Protein AF-M0JPW2-F1 (afdb_monomer_lite)

Organism: NCBI:txid662476

Secondary structure (DSSP, 8-state):
--HHHHHHHHHHHHHHHHHHH-TTSTTHHHHHHHHHHHHHHHHHHHHHHHHHHHHHHHHHHIIIIIS----TTHHHHHHHHHHHHHHHT--HHHHHHHHHTT-HHHHHHHHHHHHHHHHHHHHHHHHHHHHHHHHHHHHHHHHHHHHHHH---HHHHHHHHHHHHHHHTGGG-TTS-HHHHHHHHHHHHHHHHHTT-SHHHHHHHTT--HHHHHHHHHHHHHS---GGG--HHHHHHHHHSTTGGGT-----

Sequence (252 aa):
MTKTEIQLQSVVEQIETKATEYEEFENYEAKKQQYLSSLSSVESSLGRLEVRIESLEFHVRLLTTVHDRELSVSGEVDLARERARSLLQRDENDFYELAVENNEDDYDQKIQQAISRVNKAKDAVKDELRDVQSEWGDRVETARSVQKLVGESREMSETLREIEKFVSRTMWEESKDINQLAAKWKNLETKYHEGEVGWETFQQNHDLSDETVVVLQRLANEGEITLDKLDDAVASEMLSIDALRNVVKISI

Structure (mmCIF, N/CA/C/O backbone):
data_AF-M0JPW2-F1
#
_entry.id   AF-M0JPW2-F1
#
loop_
_atom_site.group_PDB
_atom_site.id
_atom_site.type_symbol
_atom_site.label_atom_id
_atom_site.label_alt_id
_atom_site.label_comp_id
_atom_site.label_asym_id
_atom_site.label_entity_id
_atom_site.label_seq_id
_atom_site.pdbx_PDB_ins_code
_atom_site.Cartn_x
_atom_site.Cartn_y
_atom_site.Cartn_z
_atom_site.occupancy
_atom_site.B_iso_or_equiv
_atom_site.auth_seq_id
_atom_site.auth_comp_id
_atom_site.auth_asym_id
_atom_site.auth_atom_id
_atom_site.pdbx_PDB_model_num
ATOM 1 N N . MET A 1 1 ? 22.213 9.220 -10.654 1.00 54.03 1 MET A N 1
ATOM 2 C CA . MET A 1 1 ? 22.634 8.534 -11.878 1.00 54.03 1 MET A CA 1
ATOM 3 C C . MET A 1 1 ? 22.536 7.047 -11.650 1.00 54.03 1 MET A C 1
ATOM 5 O O . MET A 1 1 ? 23.182 6.544 -10.732 1.00 54.03 1 MET A O 1
ATOM 9 N N . THR A 1 2 ? 21.657 6.389 -12.390 1.00 72.44 2 THR A N 1
ATOM 10 C CA . THR A 1 2 ? 21.373 4.955 -12.274 1.00 72.44 2 THR A CA 1
ATOM 11 C C . THR A 1 2 ? 22.367 4.177 -13.136 1.00 72.44 2 THR A C 1
ATOM 13 O O . THR A 1 2 ? 23.061 4.755 -13.975 1.00 72.44 2 THR A O 1
ATOM 16 N N . LYS A 1 3 ? 22.535 2.870 -12.897 1.00 75.75 3 LYS A N 1
ATOM 17 C CA . LYS A 1 3 ? 23.526 2.068 -13.644 1.00 75.75 3 LYS A CA 1
ATOM 18 C C . LYS A 1 3 ? 23.268 2.143 -15.156 1.00 75.75 3 LYS A C 1
ATOM 20 O O . LYS A 1 3 ? 24.213 2.258 -15.928 1.00 75.75 3 LYS A O 1
ATOM 25 N N . THR A 1 4 ? 21.997 2.128 -15.541 1.00 75.06 4 THR A N 1
ATOM 26 C CA . THR A 1 4 ? 21.535 2.187 -16.928 1.00 75.06 4 THR A CA 1
ATOM 27 C C . THR A 1 4 ? 21.832 3.541 -17.577 1.00 75.06 4 THR A C 1
ATOM 29 O O . THR A 1 4 ? 22.278 3.572 -18.719 1.00 75.06 4 THR A O 1
ATOM 32 N N . GLU A 1 5 ? 21.672 4.651 -16.844 1.00 73.38 5 GLU A N 1
ATOM 33 C CA . GLU A 1 5 ? 22.062 5.992 -17.317 1.00 73.38 5 GLU A CA 1
ATOM 34 C C . GLU A 1 5 ? 23.571 6.071 -17.599 1.00 73.38 5 GLU A C 1
ATOM 36 O O . GLU A 1 5 ? 23.985 6.560 -18.646 1.00 73.38 5 GLU A O 1
ATOM 41 N N . ILE A 1 6 ? 24.405 5.513 -16.711 1.00 79.12 6 ILE A N 1
ATOM 42 C CA . ILE A 1 6 ? 25.868 5.484 -16.897 1.00 79.12 6 ILE A CA 1
ATOM 43 C C . ILE A 1 6 ? 26.247 4.682 -18.151 1.00 79.12 6 ILE A C 1
ATOM 45 O O . ILE A 1 6 ? 27.105 5.106 -18.924 1.00 79.12 6 ILE A O 1
ATOM 49 N N . GLN A 1 7 ? 25.595 3.538 -18.369 1.00 78.75 7 GLN A N 1
ATOM 50 C CA . GLN A 1 7 ? 25.844 2.691 -19.537 1.00 78.75 7 GLN A CA 1
ATOM 51 C C . GLN A 1 7 ? 25.443 3.396 -20.841 1.00 78.75 7 GLN A C 1
ATOM 53 O O . GLN A 1 7 ? 26.202 3.386 -21.806 1.00 78.75 7 GLN A O 1
ATOM 58 N N . LEU A 1 8 ? 24.283 4.059 -20.867 1.00 75.69 8 LEU A N 1
ATOM 59 C CA . LEU A 1 8 ? 23.837 4.835 -22.027 1.00 75.69 8 LEU A CA 1
ATOM 60 C C . LEU A 1 8 ? 24.785 5.998 -22.334 1.00 75.69 8 LEU A C 1
ATOM 62 O O . LEU A 1 8 ? 25.114 6.222 -23.499 1.00 75.69 8 LEU A O 1
ATOM 66 N N . GLN A 1 9 ? 25.286 6.684 -21.306 1.00 78.75 9 GLN A N 1
ATOM 67 C CA . GLN A 1 9 ? 26.271 7.748 -21.475 1.00 78.75 9 GLN A CA 1
ATOM 68 C C . GLN A 1 9 ? 27.589 7.225 -22.076 1.00 78.75 9 GLN A C 1
ATOM 70 O O . GLN A 1 9 ? 28.110 7.827 -23.011 1.00 78.75 9 GLN A O 1
ATOM 75 N N . SER A 1 10 ? 28.096 6.079 -21.609 1.00 81.56 10 SER A N 1
ATOM 76 C CA . SER A 1 10 ? 29.288 5.443 -22.198 1.00 81.56 10 SER A CA 1
ATOM 77 C C . SER A 1 10 ? 29.085 5.114 -23.683 1.00 81.56 10 SER A C 1
ATOM 79 O O . SER A 1 10 ? 29.960 5.355 -24.515 1.00 81.56 10 SER A O 1
ATOM 81 N N . VAL A 1 11 ? 27.902 4.618 -24.059 1.00 78.12 11 VAL A N 1
ATOM 82 C CA . VAL A 1 11 ? 27.577 4.322 -25.465 1.00 78.12 11 VAL A CA 1
ATOM 83 C C . VAL A 1 11 ? 27.538 5.588 -26.316 1.00 78.12 11 VAL A C 1
ATOM 85 O O . VAL A 1 11 ? 28.046 5.582 -27.440 1.00 78.12 11 VAL A O 1
ATOM 88 N N . VAL A 1 12 ? 26.992 6.683 -25.782 1.00 77.94 12 VAL A N 1
ATOM 89 C CA . VAL A 1 12 ? 27.036 8.003 -26.425 1.00 77.94 12 VAL A CA 1
ATOM 90 C C . VAL A 1 12 ? 28.487 8.424 -26.689 1.00 77.94 12 VAL A C 1
ATOM 92 O O . VAL A 1 12 ? 28.821 8.741 -27.830 1.00 77.94 12 VAL A O 1
ATOM 95 N N . GLU A 1 13 ? 29.372 8.324 -25.693 1.00 80.50 13 GLU A N 1
ATOM 96 C CA . GLU A 1 13 ? 30.799 8.660 -25.832 1.00 80.50 13 GLU A CA 1
ATOM 97 C C . GLU A 1 13 ? 31.513 7.780 -26.878 1.00 80.50 13 GLU A C 1
ATOM 99 O O . GLU A 1 13 ? 32.338 8.264 -27.663 1.00 80.50 13 GLU A O 1
ATOM 104 N N . GLN A 1 14 ? 31.174 6.488 -26.958 1.00 79.12 14 GLN A N 1
ATOM 105 C CA . GLN A 1 14 ? 31.719 5.575 -27.971 1.00 79.12 14 GLN A CA 1
ATOM 106 C C . GLN A 1 14 ? 31.265 5.938 -29.392 1.00 79.12 14 GLN A C 1
ATOM 108 O O . GLN A 1 14 ? 32.062 5.879 -30.335 1.00 79.12 14 GLN A O 1
ATOM 113 N N . ILE A 1 15 ? 29.999 6.331 -29.560 1.00 73.75 15 ILE A N 1
ATOM 114 C CA . ILE A 1 15 ? 29.458 6.802 -30.842 1.00 73.75 15 ILE A CA 1
ATOM 115 C C . ILE A 1 15 ? 30.130 8.122 -31.254 1.00 73.75 15 ILE A C 1
ATOM 117 O O . ILE A 1 15 ? 30.478 8.293 -32.425 1.00 73.75 15 ILE A O 1
ATOM 121 N N . GLU A 1 16 ? 30.364 9.033 -30.306 1.00 72.44 16 GLU A N 1
ATOM 122 C CA . GLU A 1 16 ? 31.067 10.302 -30.535 1.00 72.44 16 GLU A CA 1
ATOM 123 C C . GLU A 1 16 ? 32.549 10.118 -30.883 1.00 72.44 16 GLU A C 1
ATOM 125 O O . GLU A 1 16 ? 33.057 10.782 -31.789 1.00 72.44 16 GLU A O 1
ATOM 130 N N . THR A 1 17 ? 33.236 9.186 -30.222 1.00 74.38 17 THR A N 1
ATOM 131 C CA . THR A 1 17 ? 34.644 8.876 -30.509 1.00 74.38 17 THR A CA 1
ATOM 132 C C . THR A 1 17 ? 34.790 8.314 -31.917 1.00 74.38 17 THR A C 1
ATOM 134 O O . THR A 1 17 ? 35.562 8.845 -32.716 1.00 74.38 17 THR A O 1
ATOM 137 N N . LYS A 1 18 ? 33.964 7.320 -32.275 1.00 67.56 18 LYS A N 1
ATOM 138 C CA . LYS A 1 18 ? 33.921 6.799 -33.648 1.00 67.56 18 LYS A CA 1
ATOM 139 C C . LYS A 1 18 ? 33.549 7.895 -34.651 1.00 67.56 18 LYS A C 1
ATOM 141 O O . LYS A 1 18 ? 34.065 7.893 -35.757 1.00 67.56 18 LYS A O 1
ATOM 146 N N . ALA A 1 19 ? 32.722 8.874 -34.279 1.00 62.22 19 ALA A N 1
ATOM 147 C CA . ALA A 1 19 ? 32.401 9.985 -35.177 1.00 62.22 19 ALA A CA 1
ATOM 148 C C . ALA A 1 19 ? 33.613 10.801 -35.603 1.00 62.22 19 ALA A C 1
ATOM 150 O O . ALA A 1 19 ? 33.766 11.124 -36.777 1.00 62.22 19 ALA A O 1
ATOM 151 N N . THR A 1 20 ? 34.486 11.077 -34.645 1.00 60.19 20 THR A N 1
ATOM 152 C CA . THR A 1 20 ? 35.689 11.878 -34.867 1.00 60.19 20 THR A CA 1
ATOM 153 C C . THR A 1 20 ? 36.712 11.130 -35.735 1.00 60.19 20 THR A C 1
ATOM 155 O O . THR A 1 20 ? 37.500 11.751 -36.439 1.00 60.19 20 THR A O 1
ATOM 158 N N . GLU A 1 21 ? 36.686 9.793 -35.731 1.00 60.28 21 GLU A N 1
ATOM 159 C CA . GLU A 1 21 ? 37.586 8.946 -36.528 1.00 60.28 21 GLU A CA 1
ATOM 160 C C . GLU A 1 21 ? 37.130 8.748 -37.991 1.00 60.28 21 GLU A C 1
ATOM 162 O O . GLU A 1 21 ? 37.950 8.382 -38.831 1.00 60.28 21 GLU A O 1
ATOM 167 N N . TYR A 1 22 ? 35.852 8.995 -38.317 1.00 55.38 22 TYR A N 1
ATOM 168 C CA . TYR A 1 22 ? 35.228 8.654 -39.610 1.00 55.38 22 TYR A CA 1
ATOM 169 C C . TYR A 1 22 ? 34.661 9.863 -40.394 1.00 55.38 22 TYR A C 1
ATOM 171 O O . TYR A 1 22 ? 33.769 9.678 -41.227 1.00 55.38 22 TYR A O 1
ATOM 179 N N . GLU A 1 23 ? 35.192 11.082 -40.198 1.00 52.34 23 GLU A N 1
ATOM 180 C CA . GLU A 1 23 ? 34.785 12.328 -40.902 1.00 52.34 23 GLU A CA 1
ATOM 181 C C . GLU A 1 23 ? 34.709 12.220 -42.450 1.00 52.34 23 GLU A C 1
ATOM 183 O O . GLU A 1 23 ? 34.119 13.079 -43.101 1.00 52.34 23 GLU A O 1
ATOM 188 N N . GLU A 1 24 ? 35.254 11.163 -43.064 1.00 55.25 24 GLU A N 1
ATOM 189 C CA . GLU A 1 24 ? 35.247 10.936 -44.517 1.00 55.25 24 GLU A CA 1
ATOM 190 C C . GLU A 1 24 ? 33.908 10.433 -45.113 1.00 55.25 24 GLU A C 1
ATOM 192 O O . GLU A 1 24 ? 33.767 10.410 -46.337 1.00 55.25 24 GLU A O 1
ATOM 197 N N . PHE A 1 25 ? 32.900 10.047 -44.316 1.00 59.00 25 PHE A N 1
ATOM 198 C CA . PHE A 1 25 ? 31.597 9.596 -44.844 1.00 59.00 25 PHE A CA 1
ATOM 199 C C . PHE A 1 25 ? 30.543 10.720 -44.887 1.00 59.00 25 PHE A C 1
ATOM 201 O O . PHE A 1 25 ? 30.073 11.193 -43.856 1.00 59.00 25 PHE A O 1
ATOM 208 N N . GLU A 1 26 ? 30.071 11.053 -46.094 1.00 57.69 26 GLU A N 1
ATOM 209 C CA . GLU A 1 26 ? 29.189 12.193 -46.438 1.00 57.69 26 GLU A CA 1
ATOM 210 C C . GLU A 1 26 ? 27.840 12.272 -45.672 1.00 57.69 26 GLU A C 1
ATOM 212 O O . GLU A 1 26 ? 27.168 13.296 -45.714 1.00 57.69 26 GLU A O 1
ATOM 217 N N . ASN A 1 27 ? 27.444 11.227 -44.931 1.00 65.50 27 ASN 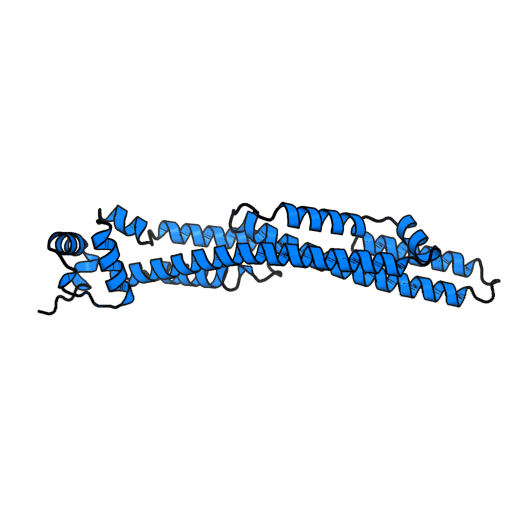A N 1
ATOM 218 C CA . ASN A 1 27 ? 26.187 11.156 -44.163 1.00 65.50 27 ASN A CA 1
ATOM 219 C C . ASN A 1 27 ? 26.372 10.755 -42.685 1.00 65.50 27 ASN A C 1
ATOM 221 O O . ASN A 1 27 ? 25.399 10.418 -42.005 1.00 65.50 27 ASN A O 1
ATOM 225 N N . TYR A 1 28 ? 27.608 10.744 -42.179 1.00 66.88 28 TYR A N 1
ATOM 226 C CA . TYR A 1 28 ? 27.900 10.202 -40.852 1.00 66.88 28 TYR A CA 1
ATOM 227 C C . TYR A 1 28 ? 27.313 11.054 -39.711 1.00 66.88 28 TYR A C 1
ATOM 229 O O . TYR A 1 28 ? 26.668 10.508 -38.817 1.00 66.88 28 TYR A O 1
ATOM 237 N N . GLU A 1 29 ? 27.451 12.384 -39.759 1.00 70.69 29 GLU A N 1
ATOM 238 C CA . GLU A 1 29 ? 26.909 13.290 -38.726 1.00 70.69 29 GLU A CA 1
ATOM 239 C C . GLU A 1 29 ? 25.383 13.183 -38.586 1.00 70.69 29 GLU A C 1
ATOM 241 O O . GLU A 1 29 ? 24.853 13.140 -37.476 1.00 70.69 29 GLU A O 1
ATOM 246 N N . ALA A 1 30 ? 24.668 13.032 -39.706 1.00 76.94 30 ALA A N 1
ATOM 247 C CA . ALA A 1 30 ? 23.225 12.799 -39.683 1.00 76.94 30 ALA A CA 1
ATOM 248 C C . ALA A 1 30 ? 22.873 11.482 -38.967 1.00 76.94 30 ALA A C 1
ATOM 250 O O . ALA A 1 30 ? 21.938 11.438 -38.166 1.00 76.94 30 ALA A O 1
ATOM 251 N N . LYS A 1 31 ? 23.652 10.417 -39.203 1.00 72.50 31 LYS A N 1
ATOM 252 C CA . LYS A 1 31 ? 23.448 9.105 -38.574 1.00 72.50 31 LYS A CA 1
ATOM 253 C C . LYS A 1 31 ? 23.792 9.113 -37.082 1.00 72.50 31 LYS A C 1
ATOM 255 O O . LYS A 1 31 ? 23.054 8.557 -36.277 1.00 72.50 31 LYS A O 1
ATOM 260 N N . LYS A 1 32 ? 24.867 9.808 -36.702 1.00 77.50 32 LYS A N 1
ATOM 261 C CA . LYS A 1 32 ? 25.233 10.063 -35.302 1.00 77.50 32 LYS A CA 1
ATOM 262 C C . LYS A 1 32 ? 24.098 10.770 -34.566 1.00 77.50 32 LYS A C 1
ATOM 264 O O . LYS A 1 32 ? 23.674 10.314 -33.509 1.00 77.50 32 LYS A O 1
ATOM 269 N N . GLN A 1 33 ? 23.578 11.857 -35.133 1.00 80.12 33 GLN A N 1
ATOM 270 C CA . GLN A 1 33 ? 22.506 12.625 -34.506 1.00 80.12 33 GLN A CA 1
ATOM 271 C C . GLN A 1 33 ? 21.212 11.807 -34.365 1.00 80.12 33 GLN A C 1
ATOM 273 O O . GLN A 1 33 ? 20.532 11.912 -33.344 1.00 80.12 33 GLN A O 1
ATOM 278 N N . GLN A 1 34 ? 20.910 10.941 -35.339 1.00 79.81 34 GLN A N 1
ATOM 279 C CA . GLN A 1 34 ? 19.813 9.975 -35.247 1.00 79.81 34 GLN A CA 1
ATOM 280 C C . GLN A 1 34 ? 20.001 8.995 -34.076 1.00 79.81 34 GLN A C 1
ATOM 282 O O . GLN A 1 34 ? 19.069 8.813 -33.291 1.00 79.81 34 GLN A O 1
ATOM 287 N N . TYR A 1 35 ? 21.192 8.409 -33.910 1.00 80.94 35 TYR A N 1
ATOM 288 C CA . TYR A 1 35 ? 21.474 7.499 -32.792 1.00 80.94 35 TYR A CA 1
ATOM 289 C C . TYR A 1 35 ? 21.360 8.199 -31.436 1.00 80.94 35 TYR A C 1
ATOM 291 O O . TYR A 1 35 ? 20.706 7.685 -30.533 1.00 80.94 35 TYR A O 1
ATOM 299 N N . LEU A 1 36 ? 21.928 9.402 -31.303 1.00 80.25 36 LEU A N 1
ATOM 300 C CA . LEU A 1 36 ? 21.855 10.181 -30.062 1.00 80.25 36 LEU A CA 1
ATOM 301 C C . LEU A 1 36 ? 20.411 10.525 -29.687 1.00 80.25 36 LEU A C 1
ATOM 303 O O . LEU A 1 36 ? 20.012 10.367 -28.534 1.00 80.25 36 LEU A O 1
ATOM 307 N N . SER A 1 37 ? 19.606 10.954 -30.664 1.00 81.12 37 SER A N 1
ATOM 308 C CA . SER A 1 37 ? 18.189 11.246 -30.433 1.00 81.12 37 SER A CA 1
ATOM 309 C C . SER A 1 37 ? 17.418 10.004 -29.980 1.00 81.12 37 SER A C 1
ATOM 311 O O . SER A 1 37 ? 16.557 10.098 -29.105 1.00 81.12 37 SER A O 1
ATOM 313 N N . SER A 1 38 ? 17.721 8.845 -30.565 1.00 77.25 38 SER A N 1
ATOM 314 C CA . SER A 1 38 ? 17.027 7.589 -30.266 1.00 77.25 38 SER A CA 1
ATOM 315 C C . SER A 1 38 ? 17.418 7.049 -28.889 1.00 77.25 38 SER A C 1
ATOM 317 O O . SER A 1 38 ? 16.545 6.720 -28.084 1.00 77.25 38 SER A O 1
ATOM 319 N N . LEU A 1 39 ? 18.712 7.068 -28.553 1.00 83.44 39 LEU A N 1
ATOM 320 C CA . LEU A 1 39 ? 19.212 6.678 -27.232 1.00 83.44 39 LEU A CA 1
ATOM 321 C C . LEU A 1 39 ? 18.684 7.589 -26.117 1.00 83.44 39 LEU A C 1
ATOM 323 O O . LEU A 1 39 ? 18.294 7.084 -25.068 1.00 83.44 39 LEU A O 1
ATOM 327 N N . SER A 1 40 ? 18.573 8.899 -26.355 1.00 84.25 40 SER A N 1
ATOM 328 C CA . SER A 1 40 ? 17.977 9.831 -25.384 1.00 84.25 40 SER A CA 1
ATOM 329 C C . SER A 1 40 ? 16.484 9.553 -25.134 1.00 84.25 40 SER A C 1
ATOM 331 O O . SER A 1 40 ? 15.989 9.669 -24.005 1.00 84.25 40 SER A O 1
ATOM 333 N N . SER A 1 41 ? 15.747 9.126 -26.167 1.00 85.94 41 SER A N 1
ATOM 334 C CA . SER A 1 41 ? 14.355 8.686 -26.011 1.00 85.94 41 SER A CA 1
ATOM 335 C C . SER A 1 41 ? 14.261 7.411 -25.167 1.00 85.94 41 SER A C 1
ATOM 337 O O . SER A 1 41 ? 13.453 7.336 -24.237 1.00 85.94 41 SER A O 1
ATOM 339 N N . VAL A 1 42 ? 15.126 6.430 -25.446 1.00 89.19 42 VAL A N 1
ATOM 340 C CA . VAL A 1 42 ? 15.215 5.177 -24.683 1.00 89.19 42 VAL A CA 1
ATOM 341 C C . VAL A 1 42 ? 15.579 5.442 -23.221 1.00 89.19 42 VAL A C 1
ATOM 343 O O . VAL A 1 42 ? 14.918 4.908 -22.331 1.00 89.19 42 VAL A O 1
ATOM 346 N N . GLU A 1 43 ? 16.561 6.306 -22.961 1.00 87.94 43 GLU A N 1
ATOM 347 C CA . GLU A 1 43 ? 16.950 6.753 -21.618 1.00 87.94 43 GLU A CA 1
ATOM 348 C C . GLU A 1 43 ? 15.746 7.316 -20.854 1.00 87.94 43 GLU A C 1
ATOM 350 O O . GLU A 1 43 ? 15.409 6.853 -19.763 1.00 87.94 43 GLU A O 1
ATOM 355 N N . SER A 1 44 ? 15.021 8.248 -21.477 1.00 90.00 44 SER A N 1
ATOM 356 C CA . SER A 1 44 ? 13.822 8.855 -20.895 1.00 90.00 44 SER A CA 1
ATOM 357 C C . SER A 1 44 ? 12.743 7.812 -20.575 1.00 90.00 44 SER A C 1
ATOM 359 O O . SER A 1 44 ? 12.061 7.896 -19.549 1.00 90.00 44 SER A O 1
ATOM 361 N N . SER A 1 45 ? 12.559 6.818 -21.445 1.00 93.06 45 SER A N 1
ATOM 362 C CA . SER A 1 45 ? 11.624 5.710 -21.228 1.00 93.06 45 SER A CA 1
ATOM 363 C C . SER A 1 45 ? 12.049 4.788 -20.088 1.00 93.06 45 SER A C 1
ATOM 365 O O . SER A 1 45 ? 11.200 4.402 -19.279 1.00 93.06 45 SER A O 1
ATOM 367 N N . LEU A 1 46 ? 13.337 4.467 -19.981 1.00 93.50 46 LEU A N 1
ATOM 368 C CA . LEU A 1 46 ? 13.881 3.652 -18.895 1.00 93.50 46 LEU A CA 1
ATOM 369 C C . LEU A 1 46 ? 13.779 4.374 -17.550 1.00 93.50 46 LEU A C 1
ATOM 371 O O . LEU A 1 46 ? 13.298 3.772 -16.593 1.00 93.50 46 LEU A O 1
ATOM 375 N N . GLY A 1 47 ? 14.087 5.673 -17.494 1.00 92.75 47 GLY A N 1
ATOM 376 C CA . GLY A 1 47 ? 13.901 6.479 -16.284 1.00 92.75 47 GLY A CA 1
ATOM 377 C C . GLY A 1 47 ? 12.439 6.514 -15.825 1.00 92.75 47 GLY A C 1
ATOM 378 O O . GLY A 1 47 ? 12.140 6.385 -14.638 1.00 92.75 47 GLY A O 1
ATOM 379 N N . ARG A 1 48 ? 11.479 6.580 -16.762 1.00 95.25 48 ARG A N 1
ATOM 380 C CA . ARG A 1 48 ? 10.054 6.421 -16.420 1.00 95.25 48 ARG A CA 1
ATOM 381 C C . ARG A 1 48 ? 9.756 5.043 -15.837 1.00 95.25 48 ARG A C 1
ATOM 383 O O . ARG A 1 48 ? 9.020 4.967 -14.857 1.00 95.25 48 ARG A O 1
ATOM 390 N N . LEU A 1 49 ? 10.272 3.970 -16.436 1.00 96.31 49 LEU A N 1
ATOM 391 C CA . LEU A 1 49 ? 10.085 2.606 -15.934 1.00 96.31 49 LEU A CA 1
ATOM 392 C C . LEU A 1 49 ? 10.661 2.441 -14.522 1.00 96.31 49 LEU A C 1
ATOM 394 O O . LEU A 1 49 ? 10.000 1.837 -13.680 1.00 96.31 49 LEU A O 1
ATOM 398 N N . GLU A 1 50 ? 11.830 3.020 -14.256 1.00 95.12 50 GLU A N 1
ATOM 399 C CA . GLU A 1 50 ? 12.484 3.014 -12.946 1.00 95.12 50 GLU A CA 1
ATOM 400 C C . GLU A 1 50 ? 11.615 3.692 -11.876 1.00 95.12 50 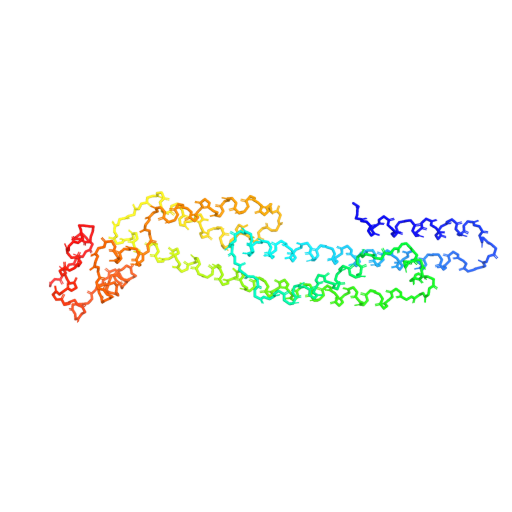GLU A C 1
ATOM 402 O O . GLU A 1 50 ? 11.241 3.068 -10.885 1.00 95.12 50 GLU A O 1
ATOM 407 N N . VAL A 1 51 ? 11.130 4.905 -12.146 1.00 95.25 51 VAL A N 1
ATOM 408 C CA . VAL A 1 51 ? 10.196 5.599 -11.240 1.00 95.25 51 VAL A CA 1
ATOM 409 C C . VAL A 1 51 ? 8.909 4.792 -11.018 1.00 95.25 51 VAL A C 1
ATOM 411 O O . VAL A 1 51 ? 8.344 4.779 -9.922 1.00 95.25 51 VAL A O 1
ATOM 414 N N . ARG A 1 52 ? 8.398 4.101 -12.049 1.00 97.00 52 ARG A N 1
ATOM 415 C CA . ARG A 1 52 ? 7.199 3.261 -11.896 1.00 97.00 52 ARG A CA 1
ATOM 416 C C . ARG A 1 52 ? 7.455 2.030 -11.039 1.00 97.00 52 ARG A C 1
ATOM 418 O O . ARG A 1 52 ? 6.574 1.695 -10.248 1.00 97.00 52 ARG A O 1
ATOM 425 N N . ILE A 1 53 ? 8.599 1.363 -11.193 1.00 96.75 53 ILE A N 1
ATOM 426 C CA . ILE A 1 53 ? 8.908 0.188 -10.375 1.00 96.75 53 ILE A CA 1
ATOM 427 C C . ILE A 1 53 ? 9.178 0.599 -8.927 1.00 96.75 53 ILE A C 1
ATOM 429 O O . ILE A 1 53 ? 8.646 -0.041 -8.032 1.00 96.75 53 ILE A O 1
ATOM 433 N N . GLU A 1 54 ? 9.864 1.716 -8.676 1.00 96.00 54 GLU A N 1
ATOM 434 C CA . GLU A 1 54 ? 10.037 2.257 -7.320 1.00 96.00 54 GLU A CA 1
ATOM 435 C C . GLU A 1 54 ? 8.691 2.560 -6.646 1.00 96.00 54 GLU A C 1
ATOM 437 O O . GLU A 1 54 ? 8.464 2.174 -5.498 1.00 96.00 54 GLU A O 1
ATOM 442 N N . SER A 1 55 ? 7.763 3.178 -7.383 1.00 97.25 55 SER A N 1
ATOM 443 C CA . SER A 1 55 ? 6.394 3.431 -6.915 1.00 97.25 55 SER A CA 1
ATOM 444 C C . SER A 1 55 ? 5.636 2.127 -6.615 1.00 97.25 55 SER A C 1
ATOM 446 O O . SER A 1 55 ? 4.934 2.045 -5.607 1.00 97.25 55 SER A O 1
ATOM 448 N N . LEU A 1 56 ? 5.787 1.079 -7.437 1.00 97.94 56 LEU A N 1
ATOM 449 C CA . LEU A 1 56 ? 5.236 -0.250 -7.135 1.00 97.94 56 LEU A CA 1
ATOM 450 C C . LEU A 1 56 ? 5.839 -0.822 -5.842 1.00 97.94 56 LEU A C 1
ATOM 452 O O . LEU A 1 56 ? 5.094 -1.244 -4.959 1.00 97.94 56 LEU A O 1
ATOM 456 N N . GLU A 1 57 ? 7.167 -0.807 -5.706 1.00 97.50 57 GLU A N 1
ATOM 457 C CA . GLU A 1 57 ? 7.862 -1.345 -4.531 1.00 97.50 57 GLU A CA 1
ATOM 458 C C . GLU A 1 57 ? 7.482 -0.613 -3.242 1.00 97.50 57 GLU A C 1
ATOM 460 O O . GLU A 1 57 ? 7.361 -1.245 -2.191 1.00 97.50 57 GLU A O 1
ATOM 465 N N . PHE A 1 58 ? 7.241 0.699 -3.308 1.00 98.12 58 PHE A N 1
ATOM 466 C CA . PHE A 1 58 ? 6.705 1.455 -2.179 1.00 98.12 58 PHE A CA 1
ATOM 467 C C . PHE A 1 58 ? 5.378 0.859 -1.693 1.00 98.12 58 PHE A C 1
ATOM 469 O O . PHE A 1 58 ? 5.249 0.543 -0.512 1.00 98.12 58 PHE A O 1
ATOM 476 N N . HIS A 1 59 ? 4.413 0.643 -2.592 1.00 98.31 59 HIS A N 1
ATOM 477 C CA . HIS A 1 59 ? 3.098 0.109 -2.221 1.00 98.31 59 HIS A CA 1
ATOM 478 C C . HIS A 1 59 ? 3.178 -1.344 -1.738 1.00 98.31 59 HIS A C 1
ATOM 480 O O . HIS A 1 59 ? 2.523 -1.697 -0.760 1.00 98.31 59 HIS A O 1
ATOM 486 N N . VAL A 1 60 ? 4.023 -2.173 -2.359 1.00 98.19 60 VAL A N 1
ATOM 487 C CA . VAL A 1 60 ? 4.251 -3.555 -1.905 1.00 98.19 60 VAL A CA 1
ATOM 488 C C . VAL A 1 60 ? 4.811 -3.575 -0.484 1.00 98.19 60 VAL A C 1
ATOM 490 O O . VAL A 1 60 ? 4.354 -4.349 0.357 1.00 98.19 60 VAL A O 1
ATOM 493 N N . ARG A 1 61 ? 5.786 -2.714 -0.180 1.00 98.00 61 ARG A N 1
ATOM 494 C CA . ARG A 1 61 ? 6.349 -2.608 1.172 1.00 98.00 61 ARG A CA 1
ATOM 495 C C . ARG A 1 61 ? 5.373 -1.979 2.156 1.00 98.00 61 ARG A C 1
ATOM 497 O O . ARG A 1 61 ? 5.376 -2.351 3.322 1.00 98.00 61 ARG A O 1
ATOM 504 N N . LEU A 1 62 ? 4.532 -1.051 1.714 1.00 98.06 62 LEU A N 1
ATOM 505 C CA . LEU A 1 62 ? 3.472 -0.511 2.553 1.00 98.06 62 LEU A CA 1
ATOM 506 C C . LEU A 1 62 ? 2.511 -1.628 2.984 1.00 98.06 62 LEU A C 1
ATOM 508 O O . LEU A 1 62 ? 2.236 -1.782 4.168 1.00 98.06 62 LEU A O 1
ATOM 512 N N . LEU A 1 63 ? 2.079 -2.474 2.053 1.00 97.94 63 LEU A N 1
ATOM 513 C CA . LEU A 1 63 ? 1.202 -3.597 2.371 1.00 97.94 63 LEU A CA 1
ATOM 514 C C . LEU A 1 63 ? 1.891 -4.630 3.282 1.00 97.94 63 LEU A C 1
ATOM 516 O O . LEU A 1 63 ? 1.368 -4.984 4.335 1.00 97.94 63 LEU A O 1
ATOM 520 N N . THR A 1 64 ? 3.093 -5.069 2.907 1.00 97.44 64 THR A N 1
ATOM 521 C CA . THR A 1 64 ? 3.761 -6.210 3.560 1.00 97.44 64 THR A CA 1
ATOM 522 C C . THR A 1 64 ? 4.559 -5.844 4.807 1.00 97.44 64 THR A C 1
ATOM 524 O O . THR A 1 64 ? 4.669 -6.646 5.719 1.00 97.44 64 THR A O 1
ATOM 527 N N . THR A 1 65 ? 5.154 -4.651 4.869 1.00 96.69 65 THR A N 1
ATOM 528 C CA . THR A 1 65 ? 6.021 -4.236 5.988 1.00 96.69 65 THR A CA 1
ATOM 529 C C . THR A 1 65 ? 5.296 -3.330 6.973 1.00 96.69 65 THR A C 1
ATOM 531 O O . THR A 1 65 ? 5.537 -3.424 8.172 1.00 96.69 65 THR A O 1
ATOM 534 N N . VAL A 1 66 ? 4.452 -2.413 6.485 1.00 97.56 66 VAL A N 1
ATOM 535 C CA . VAL A 1 66 ? 3.723 -1.493 7.372 1.00 97.56 66 VAL A CA 1
ATOM 536 C C . VAL A 1 66 ? 2.486 -2.179 7.928 1.00 97.56 66 VAL A C 1
ATOM 538 O O . VAL A 1 66 ? 2.297 -2.136 9.134 1.00 97.56 66 VAL A O 1
ATOM 541 N N . HIS A 1 67 ? 1.694 -2.844 7.087 1.00 96.62 67 HIS A N 1
ATOM 542 C CA . HIS A 1 67 ? 0.450 -3.495 7.511 1.00 96.62 67 HIS A CA 1
ATOM 543 C C . HIS A 1 67 ? 0.568 -5.002 7.778 1.00 96.62 67 HIS A C 1
ATOM 545 O O . HIS A 1 67 ? -0.440 -5.618 8.113 1.00 96.62 67 HIS A O 1
ATOM 551 N N . ASP A 1 68 ? 1.768 -5.580 7.633 1.00 95.88 68 ASP A N 1
ATOM 552 C CA . ASP A 1 68 ? 2.052 -7.010 7.859 1.00 95.88 68 ASP A CA 1
ATOM 553 C C . ASP A 1 68 ? 1.073 -7.949 7.121 1.00 95.88 68 ASP A C 1
ATOM 555 O O . ASP A 1 68 ? 0.664 -8.994 7.625 1.00 95.88 68 ASP A O 1
ATOM 559 N N . ARG A 1 69 ? 0.637 -7.544 5.918 1.00 95.00 69 ARG A N 1
ATOM 560 C CA . ARG A 1 69 ? -0.275 -8.326 5.074 1.00 95.00 69 ARG A CA 1
ATOM 561 C C . ARG A 1 69 ? 0.498 -9.146 4.056 1.00 95.00 69 ARG A C 1
ATOM 563 O O . ARG A 1 69 ? 1.472 -8.682 3.465 1.00 95.00 69 ARG A O 1
ATOM 570 N N . GLU A 1 70 ? 0.022 -10.361 3.814 1.00 94.00 70 GLU A N 1
ATOM 571 C CA . GLU A 1 70 ? 0.487 -11.160 2.687 1.00 94.00 70 GLU A CA 1
ATOM 572 C C . GLU A 1 70 ? 0.090 -10.489 1.365 1.00 94.00 70 GLU A C 1
ATOM 574 O O . GLU A 1 70 ? -0.984 -9.906 1.253 1.00 94.00 70 GLU A O 1
ATOM 579 N N . LEU A 1 71 ? 0.972 -10.567 0.369 1.00 93.44 71 LEU A N 1
ATOM 580 C CA . LEU A 1 71 ? 0.738 -10.014 -0.960 1.00 93.44 71 LEU A CA 1
ATOM 581 C C . LEU A 1 71 ? -0.009 -11.037 -1.824 1.00 93.44 71 LEU A C 1
ATOM 583 O O . LEU A 1 71 ? 0.613 -11.960 -2.362 1.00 93.44 71 LEU A O 1
ATOM 587 N N . SER A 1 72 ? -1.322 -10.862 -1.992 1.00 92.06 72 SER A N 1
ATOM 588 C CA . SER A 1 72 ? -2.138 -11.833 -2.733 1.00 92.06 72 SER A CA 1
ATOM 589 C C . SER A 1 72 ? -1.833 -11.827 -4.239 1.00 92.06 72 SER A C 1
ATOM 591 O O . SER A 1 72 ? -1.784 -12.883 -4.871 1.00 92.06 72 SER A O 1
ATOM 593 N N . VAL A 1 73 ? -1.495 -10.657 -4.794 1.00 90.94 73 VAL A N 1
ATOM 594 C CA . VAL A 1 73 ? -1.113 -10.454 -6.209 1.00 90.94 73 VAL A CA 1
ATOM 595 C C . VAL A 1 73 ? 0.391 -10.612 -6.474 1.00 90.94 73 VAL A C 1
ATOM 597 O O . VAL A 1 73 ? 0.986 -9.935 -7.319 1.00 90.94 73 VAL A O 1
ATOM 600 N N . SER A 1 74 ? 1.051 -11.495 -5.720 1.00 91.62 74 SER A N 1
ATOM 601 C CA . SER A 1 74 ? 2.502 -11.719 -5.824 1.00 91.62 74 SER A CA 1
ATOM 602 C C . SER A 1 74 ? 2.939 -12.135 -7.232 1.00 91.62 74 SER A C 1
ATOM 604 O O . SER A 1 74 ? 3.967 -11.661 -7.712 1.00 91.62 74 SER A O 1
ATOM 606 N N . GLY A 1 75 ? 2.126 -12.925 -7.942 1.00 92.62 75 GLY A N 1
ATOM 607 C CA . GLY A 1 75 ? 2.401 -13.339 -9.321 1.00 92.62 75 GLY A CA 1
ATOM 608 C C . GLY A 1 75 ? 2.471 -12.166 -10.306 1.00 92.62 75 GLY A C 1
ATOM 609 O O . GLY A 1 75 ? 3.419 -12.063 -11.087 1.00 92.62 75 GLY A O 1
ATOM 610 N N . GLU A 1 76 ? 1.504 -11.248 -10.266 1.00 93.12 76 GLU A N 1
ATOM 611 C CA . GLU A 1 76 ? 1.482 -10.044 -11.104 1.00 93.12 76 GLU A CA 1
ATOM 612 C C . GLU A 1 76 ? 2.664 -9.121 -10.801 1.00 93.12 76 GLU A C 1
ATOM 614 O O . GLU A 1 76 ? 3.287 -8.578 -11.721 1.00 93.12 76 GLU A O 1
ATOM 619 N N . VAL A 1 77 ? 2.983 -8.957 -9.516 1.00 96.25 77 VAL A N 1
ATOM 620 C CA . VAL A 1 77 ? 4.109 -8.141 -9.052 1.00 96.25 77 VAL A CA 1
ATOM 621 C C . VAL A 1 77 ? 5.438 -8.737 -9.511 1.00 96.25 77 VAL A C 1
ATOM 623 O O . VAL A 1 77 ? 6.281 -8.010 -10.039 1.00 96.25 77 VAL A O 1
ATOM 626 N N . ASP A 1 78 ? 5.626 -10.048 -9.385 1.00 96.62 78 ASP A N 1
ATOM 627 C CA . ASP A 1 78 ? 6.867 -10.710 -9.781 1.00 96.62 78 ASP A CA 1
ATOM 628 C C . ASP A 1 78 ? 7.070 -10.693 -11.298 1.00 96.62 78 ASP A C 1
ATOM 630 O O . ASP A 1 78 ? 8.168 -10.377 -11.761 1.00 96.62 78 ASP A O 1
ATOM 634 N N . LEU A 1 79 ? 6.010 -10.888 -12.088 1.00 94.94 79 LEU A N 1
ATOM 635 C CA . LEU A 1 79 ? 6.067 -10.719 -13.545 1.00 94.94 79 LEU A CA 1
ATOM 636 C C . LEU A 1 79 ? 6.403 -9.277 -13.951 1.00 94.94 79 LEU A C 1
ATOM 638 O O . LEU A 1 79 ? 7.139 -9.052 -14.918 1.00 94.94 79 LEU A O 1
ATOM 642 N N . ALA A 1 80 ? 5.866 -8.282 -13.238 1.00 96.19 80 ALA A N 1
ATOM 643 C CA . ALA A 1 80 ? 6.186 -6.879 -13.476 1.00 96.19 80 ALA A CA 1
ATOM 644 C C . ALA A 1 80 ? 7.653 -6.568 -13.132 1.00 96.19 80 ALA A C 1
ATOM 646 O O . ALA A 1 80 ? 8.344 -5.929 -13.931 1.00 96.19 80 ALA A O 1
ATOM 647 N N . ARG A 1 81 ? 8.150 -7.074 -11.996 1.00 97.06 81 ARG A N 1
ATOM 648 C CA . ARG A 1 81 ? 9.553 -6.961 -11.566 1.00 97.06 81 ARG A CA 1
ATOM 649 C C . ARG A 1 81 ? 10.505 -7.620 -12.547 1.00 97.06 81 ARG A C 1
ATOM 651 O O . ARG A 1 81 ? 11.486 -6.996 -12.943 1.00 97.06 81 ARG A O 1
ATOM 658 N N . GLU A 1 82 ? 10.233 -8.860 -12.941 1.00 95.88 82 GLU A N 1
ATOM 659 C CA . GLU A 1 82 ? 11.052 -9.604 -13.898 1.00 95.88 82 GLU A CA 1
ATOM 660 C C . GLU A 1 82 ? 11.138 -8.841 -15.219 1.00 95.88 82 GLU A C 1
ATOM 662 O O . GLU A 1 82 ? 12.231 -8.596 -15.739 1.00 95.88 82 GLU A O 1
ATOM 667 N N . ARG A 1 83 ? 9.991 -8.367 -15.721 1.00 93.31 83 ARG A N 1
ATOM 668 C CA . ARG A 1 83 ? 9.956 -7.607 -16.967 1.00 93.31 83 ARG A CA 1
ATOM 669 C C . ARG A 1 83 ? 10.735 -6.300 -16.860 1.00 93.31 83 ARG A C 1
ATOM 671 O O . ARG A 1 83 ? 11.515 -6.007 -17.763 1.00 93.31 83 ARG A O 1
ATOM 678 N N . ALA A 1 84 ? 10.561 -5.543 -15.779 1.00 94.81 84 ALA A N 1
ATOM 679 C CA . ALA A 1 84 ? 11.299 -4.304 -15.562 1.00 94.81 84 ALA A CA 1
ATOM 680 C C . ALA A 1 84 ? 12.812 -4.556 -15.459 1.00 94.81 84 ALA A C 1
ATOM 682 O O . ALA A 1 84 ? 13.592 -3.920 -16.164 1.00 94.81 84 ALA A O 1
ATOM 683 N N . ARG A 1 85 ? 13.230 -5.549 -14.661 1.00 93.62 85 ARG A N 1
ATOM 684 C CA . ARG A 1 85 ? 14.642 -5.937 -14.506 1.00 93.62 85 ARG A CA 1
ATOM 685 C C . ARG A 1 85 ? 15.276 -6.332 -15.835 1.00 93.62 85 ARG A C 1
ATOM 687 O O . ARG A 1 85 ? 16.376 -5.874 -16.117 1.00 93.62 85 ARG A O 1
ATOM 694 N N . SER A 1 86 ? 14.575 -7.108 -16.666 1.00 92.38 86 SER A N 1
ATOM 695 C CA . SER A 1 86 ? 15.089 -7.537 -17.977 1.00 92.38 86 SER A CA 1
ATOM 696 C C . SER A 1 86 ? 15.421 -6.375 -18.923 1.00 92.38 86 SER A C 1
ATOM 698 O O . SER A 1 86 ? 16.257 -6.531 -19.807 1.00 92.38 86 SER A O 1
ATOM 700 N N . LEU A 1 87 ? 14.778 -5.216 -18.743 1.00 91.88 87 LEU A N 1
ATOM 701 C CA . LEU A 1 87 ? 15.004 -4.016 -19.552 1.00 91.88 87 LEU A CA 1
ATOM 702 C C . LEU A 1 87 ? 16.025 -3.073 -18.898 1.00 91.88 87 LEU A C 1
ATOM 704 O O . LEU A 1 87 ? 16.853 -2.478 -19.576 1.00 91.88 87 LEU A O 1
ATOM 708 N N . LEU A 1 88 ? 16.011 -2.955 -17.570 1.00 89.56 88 LEU A N 1
ATOM 709 C CA . LEU A 1 88 ? 16.928 -2.069 -16.845 1.00 89.56 88 LEU A CA 1
ATOM 710 C C . LEU A 1 88 ? 18.363 -2.625 -16.758 1.00 89.56 88 LEU A C 1
ATOM 712 O O . LEU A 1 88 ? 19.304 -1.857 -16.588 1.00 89.56 88 LEU A O 1
ATOM 716 N N . GLN A 1 89 ? 18.554 -3.944 -16.868 1.00 87.44 89 GLN A N 1
ATOM 717 C CA . GLN A 1 89 ? 19.856 -4.602 -16.663 1.00 87.44 89 GLN A CA 1
ATOM 718 C C . GLN A 1 89 ? 20.680 -4.839 -17.939 1.00 87.44 89 GLN A C 1
ATOM 720 O O . GLN A 1 89 ? 21.630 -5.621 -17.897 1.00 87.44 89 GLN A O 1
ATOM 725 N N . ARG A 1 90 ? 20.345 -4.180 -19.052 1.00 83.75 90 ARG A N 1
ATOM 726 C CA . ARG A 1 90 ? 21.141 -4.247 -20.287 1.00 83.75 90 ARG A CA 1
ATOM 727 C C . ARG A 1 90 ? 22.522 -3.625 -20.124 1.00 83.75 90 ARG A C 1
ATOM 729 O O . ARG A 1 90 ? 22.724 -2.776 -19.255 1.00 83.75 90 ARG A O 1
ATOM 736 N N . ASP A 1 91 ? 23.481 -4.080 -20.919 1.00 83.38 91 ASP A N 1
ATOM 737 C CA . ASP A 1 91 ? 24.831 -3.524 -20.925 1.00 83.38 91 ASP A CA 1
ATOM 738 C C . ASP A 1 91 ? 25.073 -2.523 -22.063 1.00 83.38 91 ASP A C 1
ATOM 740 O O . ASP A 1 91 ? 24.195 -2.220 -22.868 1.00 83.38 91 ASP A O 1
ATOM 744 N N . GLU A 1 92 ? 26.266 -1.934 -22.074 1.00 79.44 92 GLU A N 1
ATOM 745 C CA . GLU A 1 92 ? 26.656 -0.937 -23.075 1.00 79.44 92 GLU A CA 1
ATOM 746 C C . GLU A 1 92 ? 26.668 -1.525 -24.491 1.00 79.44 92 GLU A C 1
ATOM 748 O O . GLU A 1 92 ? 26.305 -0.838 -25.444 1.00 79.44 92 GLU A O 1
ATOM 753 N N . ASN A 1 93 ? 27.025 -2.804 -24.641 1.00 82.00 93 ASN A N 1
ATOM 754 C CA . ASN A 1 93 ? 27.028 -3.457 -25.946 1.00 82.00 93 ASN A CA 1
ATOM 755 C C . ASN A 1 93 ? 25.596 -3.647 -26.449 1.00 82.00 93 ASN A C 1
ATOM 757 O O . ASN A 1 93 ? 25.333 -3.344 -27.609 1.00 82.00 93 ASN A O 1
ATOM 761 N N . ASP A 1 94 ? 24.662 -4.041 -25.576 1.00 84.25 94 ASP A N 1
ATOM 762 C CA . ASP A 1 94 ? 23.243 -4.159 -25.931 1.00 84.25 94 ASP A CA 1
ATOM 763 C C . ASP A 1 94 ? 22.676 -2.826 -26.456 1.00 84.25 94 ASP A C 1
ATOM 765 O O . ASP A 1 94 ? 21.906 -2.794 -27.419 1.00 84.25 94 ASP A O 1
ATOM 769 N N . PHE A 1 95 ? 23.029 -1.706 -25.817 1.00 82.62 95 PHE A N 1
ATOM 770 C CA . PHE A 1 95 ? 22.577 -0.375 -26.234 1.00 82.62 95 PHE A CA 1
ATOM 771 C C . PHE A 1 95 ? 23.273 0.112 -27.509 1.00 82.62 95 PHE A C 1
ATOM 773 O O . PHE A 1 95 ? 22.639 0.770 -28.337 1.00 82.62 95 PHE A O 1
ATOM 780 N N . TYR A 1 96 ? 24.548 -0.230 -27.701 1.00 78.75 96 TYR A N 1
ATOM 781 C CA . TYR A 1 96 ? 25.256 0.045 -28.949 1.00 78.75 96 TYR A CA 1
ATOM 782 C C . TYR A 1 96 ? 24.646 -0.733 -30.125 1.00 78.75 96 TYR A C 1
ATOM 784 O O . TYR A 1 96 ? 24.408 -0.152 -31.185 1.00 78.75 96 TYR A O 1
ATOM 792 N N . GLU A 1 97 ? 24.343 -2.021 -29.939 1.00 82.50 97 GLU A N 1
ATOM 793 C CA . GLU A 1 97 ? 23.670 -2.855 -30.943 1.00 82.50 97 GLU A CA 1
ATOM 794 C C . GLU A 1 97 ? 22.280 -2.310 -31.278 1.00 82.50 97 GLU A C 1
ATOM 796 O O . GLU A 1 97 ? 21.970 -2.128 -32.454 1.00 82.50 97 GLU A O 1
ATOM 801 N N . LEU A 1 98 ? 21.485 -1.940 -30.265 1.00 84.19 98 LEU A N 1
ATOM 802 C CA . LEU A 1 98 ? 20.187 -1.286 -30.462 1.00 84.19 98 LEU A CA 1
ATOM 803 C C . LEU A 1 98 ? 20.277 -0.057 -31.376 1.00 84.19 98 LEU A C 1
ATOM 805 O O . LEU A 1 98 ? 19.445 0.084 -32.274 1.00 84.19 98 LEU A O 1
ATOM 809 N N . ALA A 1 99 ? 21.277 0.801 -31.143 1.00 78.31 99 ALA A N 1
ATOM 810 C CA . ALA A 1 99 ? 21.489 2.015 -31.921 1.00 78.31 99 ALA A CA 1
ATOM 811 C C . ALA A 1 99 ? 21.910 1.709 -33.366 1.00 78.31 99 ALA A C 1
ATOM 813 O O . ALA A 1 99 ? 21.392 2.275 -34.325 1.00 78.31 99 ALA A O 1
ATOM 814 N N . VAL A 1 100 ? 22.853 0.781 -33.550 1.00 78.38 100 VAL A N 1
ATOM 815 C CA . VAL A 1 100 ? 23.384 0.444 -34.880 1.00 78.38 100 VAL A CA 1
ATOM 816 C C . VAL A 1 100 ? 22.360 -0.294 -35.745 1.00 78.38 100 VAL A C 1
ATOM 818 O O . VAL A 1 100 ? 22.304 -0.055 -36.955 1.00 78.38 100 VAL A O 1
ATOM 821 N N . GLU A 1 101 ? 21.557 -1.172 -35.145 1.00 82.19 101 GLU A N 1
ATOM 822 C CA . GLU A 1 101 ? 20.513 -1.943 -35.830 1.00 82.19 101 GLU A CA 1
ATOM 823 C C . GLU A 1 101 ? 19.228 -1.143 -36.078 1.00 82.19 101 GLU A C 1
ATOM 825 O O . GLU A 1 101 ? 18.344 -1.619 -36.792 1.00 82.19 101 GLU A O 1
ATOM 830 N N . ASN A 1 102 ? 19.133 0.077 -35.537 1.00 78.25 102 ASN A N 1
ATOM 831 C CA . ASN A 1 102 ? 17.960 0.942 -35.620 1.00 78.25 102 ASN A CA 1
ATOM 832 C C . ASN A 1 102 ? 16.683 0.236 -35.100 1.00 78.25 102 ASN A C 1
ATOM 834 O O . ASN A 1 102 ? 15.628 0.248 -35.746 1.00 78.25 102 ASN A O 1
ATOM 838 N N . ASN A 1 103 ? 16.826 -0.459 -33.963 1.00 84.62 103 ASN A N 1
ATOM 839 C CA . ASN A 1 103 ? 15.788 -1.267 -33.314 1.00 84.62 103 ASN A CA 1
ATOM 840 C C . ASN A 1 103 ? 15.272 -0.625 -32.006 1.00 84.62 103 ASN A C 1
ATOM 842 O O . ASN A 1 103 ? 14.699 -1.286 -31.135 1.00 84.62 103 ASN A O 1
ATOM 846 N N . GLU A 1 104 ? 15.501 0.676 -31.838 1.00 84.38 104 GLU A N 1
ATOM 847 C CA . GLU A 1 104 ? 15.139 1.440 -30.646 1.00 84.38 104 GLU A CA 1
ATOM 848 C C . GLU A 1 104 ? 13.622 1.560 -30.494 1.00 84.38 104 GLU A C 1
ATOM 850 O O . GLU A 1 104 ? 13.129 1.518 -29.371 1.00 84.38 104 GLU A O 1
ATOM 855 N N . ASP A 1 105 ? 12.876 1.625 -31.601 1.00 85.44 105 ASP A N 1
ATOM 856 C CA . ASP A 1 105 ? 11.409 1.697 -31.589 1.00 85.44 105 ASP A CA 1
ATOM 857 C C . ASP A 1 105 ? 10.768 0.438 -30.978 1.00 85.44 105 ASP A C 1
ATOM 859 O O . ASP A 1 105 ? 9.860 0.534 -30.150 1.00 85.44 105 ASP A O 1
ATOM 863 N N . ASP A 1 106 ? 11.242 -0.760 -31.343 1.00 89.25 106 ASP A N 1
ATOM 864 C CA . ASP A 1 106 ? 10.776 -2.021 -30.742 1.00 89.25 106 ASP A CA 1
ATOM 865 C C . ASP A 1 106 ? 11.162 -2.094 -29.260 1.00 89.25 106 ASP A C 1
ATOM 867 O O . ASP A 1 106 ? 10.395 -2.566 -28.412 1.00 89.25 106 ASP A O 1
ATOM 871 N N . TYR A 1 107 ? 12.348 -1.589 -28.919 1.00 90.88 107 TYR A N 1
ATOM 872 C CA . TYR A 1 107 ? 12.789 -1.538 -27.536 1.00 90.88 107 TYR A CA 1
ATOM 873 C C . TYR A 1 107 ? 11.961 -0.565 -26.691 1.00 90.88 107 TYR A C 1
ATOM 875 O O . TYR A 1 107 ? 11.526 -0.928 -25.594 1.00 90.88 107 TYR A O 1
ATOM 883 N N . ASP A 1 108 ? 11.652 0.620 -27.214 1.00 90.25 108 ASP A N 1
ATOM 884 C CA . ASP A 1 108 ? 10.757 1.573 -26.567 1.00 90.25 108 ASP A CA 1
ATOM 885 C C . ASP A 1 108 ? 9.371 0.957 -26.360 1.00 90.25 108 ASP A C 1
ATOM 887 O O . ASP A 1 108 ? 8.848 0.977 -25.245 1.00 90.25 108 ASP A O 1
ATOM 891 N N . GLN A 1 109 ? 8.818 0.276 -27.370 1.00 93.25 109 GLN A N 1
ATOM 892 C CA . GLN A 1 109 ? 7.550 -0.449 -27.231 1.00 93.25 109 GLN A CA 1
ATOM 893 C C . GLN A 1 109 ? 7.596 -1.492 -26.106 1.00 93.25 109 GLN A C 1
ATOM 895 O O . GLN A 1 109 ? 6.645 -1.606 -25.324 1.00 93.25 109 GLN A O 1
ATOM 900 N N . LYS A 1 110 ? 8.701 -2.234 -25.967 1.00 94.75 110 LYS A N 1
ATOM 901 C CA . LYS A 1 110 ? 8.898 -3.181 -24.857 1.00 94.75 110 LYS A CA 1
ATOM 902 C C . LYS A 1 110 ? 8.928 -2.472 -23.501 1.00 94.75 110 LYS A C 1
ATOM 904 O O . LYS A 1 110 ? 8.346 -3.006 -22.550 1.00 94.75 110 LYS A O 1
ATOM 909 N N . ILE A 1 111 ? 9.539 -1.289 -23.412 1.00 95.44 111 ILE A N 1
ATOM 910 C CA . ILE A 1 111 ? 9.529 -0.454 -22.202 1.00 95.44 111 ILE A CA 1
ATOM 911 C C . ILE A 1 111 ? 8.112 0.036 -21.890 1.00 95.44 111 ILE A C 1
ATOM 913 O O . ILE A 1 111 ? 7.656 -0.123 -20.758 1.00 95.44 111 ILE A O 1
ATOM 917 N N . GLN A 1 112 ? 7.361 0.537 -22.875 1.00 96.19 112 GLN A N 1
ATOM 918 C CA . GLN A 1 112 ? 5.973 0.978 -22.674 1.00 96.19 112 GLN A CA 1
ATOM 919 C C . GLN A 1 112 ? 5.071 -0.166 -22.190 1.00 96.19 112 GLN A C 1
ATOM 921 O O . GLN A 1 112 ? 4.251 0.007 -21.283 1.00 96.19 112 GLN A O 1
ATOM 926 N N . GLN A 1 113 ? 5.247 -1.370 -22.739 1.00 96.62 113 GLN A N 1
ATOM 927 C CA . GLN A 1 113 ? 4.537 -2.561 -22.271 1.00 96.62 113 GLN A CA 1
ATOM 928 C C . GLN A 1 113 ? 4.907 -2.918 -20.825 1.00 96.62 113 GLN A C 1
ATOM 930 O O . GLN A 1 113 ? 4.026 -3.280 -20.043 1.00 96.62 113 GLN A O 1
ATOM 935 N N . ALA A 1 114 ? 6.185 -2.804 -20.449 1.00 97.44 114 ALA A N 1
ATOM 936 C CA . ALA A 1 114 ? 6.628 -3.019 -19.073 1.00 97.44 114 ALA A CA 1
ATOM 937 C C . ALA A 1 114 ? 6.024 -1.982 -18.117 1.00 97.44 114 ALA A C 1
ATOM 939 O O . ALA A 1 114 ? 5.461 -2.366 -17.096 1.00 97.44 114 ALA A O 1
ATOM 940 N N . ILE A 1 115 ? 6.032 -0.698 -18.490 1.00 97.75 115 ILE A N 1
ATOM 941 C CA . ILE A 1 115 ? 5.379 0.385 -17.740 1.00 97.75 115 ILE A CA 1
ATOM 942 C C . ILE A 1 115 ? 3.894 0.070 -17.521 1.00 97.75 115 ILE A C 1
ATOM 944 O O . ILE A 1 115 ? 3.390 0.207 -16.407 1.00 97.75 115 ILE A O 1
ATOM 948 N N . SER A 1 116 ? 3.188 -0.388 -18.560 1.00 97.56 116 SER A N 1
ATOM 949 C CA . SER A 1 116 ? 1.778 -0.777 -18.445 1.00 97.56 116 SER A CA 1
ATOM 950 C C . SER A 1 116 ? 1.575 -1.917 -17.441 1.00 97.56 116 SER A C 1
ATOM 952 O O . SER A 1 116 ? 0.665 -1.848 -16.617 1.00 97.56 116 SER A O 1
ATOM 954 N N . ARG A 1 117 ? 2.436 -2.942 -17.463 1.00 97.19 117 ARG A N 1
ATOM 955 C CA . ARG A 1 117 ? 2.373 -4.063 -16.509 1.00 97.19 117 ARG A CA 1
ATOM 956 C C . ARG A 1 117 ? 2.670 -3.628 -15.078 1.00 97.19 117 ARG A C 1
ATOM 958 O O . ARG A 1 117 ? 1.920 -3.999 -14.184 1.00 97.19 117 ARG A O 1
ATOM 965 N N . VAL A 1 118 ? 3.705 -2.814 -14.871 1.00 98.25 118 VAL A N 1
ATOM 966 C CA . VAL A 1 118 ? 4.056 -2.269 -13.551 1.00 98.25 118 VAL A CA 1
ATOM 967 C C . VAL A 1 118 ? 2.907 -1.438 -12.985 1.00 98.25 118 VAL A C 1
ATOM 969 O O . VAL A 1 118 ? 2.560 -1.598 -11.820 1.00 98.25 118 VAL A O 1
ATOM 972 N N . ASN A 1 119 ? 2.259 -0.606 -13.805 1.00 98.00 119 ASN A N 1
ATOM 973 C CA . ASN A 1 119 ? 1.091 0.155 -13.361 1.00 98.00 119 ASN A CA 1
ATOM 974 C C . ASN A 1 119 ? -0.083 -0.754 -12.981 1.00 98.00 119 ASN A C 1
ATOM 976 O O . ASN A 1 119 ? -0.677 -0.533 -11.936 1.00 98.00 119 ASN A O 1
ATOM 980 N N . LYS A 1 120 ? -0.375 -1.800 -13.766 1.00 97.81 120 LYS A N 1
ATOM 981 C CA . LYS A 1 120 ? -1.434 -2.768 -13.429 1.00 97.81 120 LYS A CA 1
ATOM 982 C C . LYS A 1 120 ? -1.153 -3.504 -12.120 1.00 97.81 120 LYS A C 1
ATOM 984 O O . LYS A 1 120 ? -2.043 -3.602 -11.286 1.00 97.81 120 LYS A O 1
ATOM 989 N N . ALA A 1 121 ? 0.076 -3.984 -11.930 1.00 98.19 121 ALA A N 1
ATOM 990 C CA . ALA A 1 121 ? 0.483 -4.622 -10.681 1.00 98.19 121 ALA A CA 1
ATOM 991 C C . ALA A 1 121 ? 0.364 -3.644 -9.503 1.00 98.19 121 ALA A C 1
ATOM 993 O O . ALA A 1 121 ? -0.147 -4.000 -8.449 1.00 98.19 121 ALA A O 1
ATOM 994 N N . LYS A 1 122 ? 0.764 -2.382 -9.700 1.00 98.12 122 LYS A N 1
ATOM 995 C CA . LYS A 1 122 ? 0.631 -1.344 -8.676 1.00 98.12 122 LYS A CA 1
ATOM 996 C C . LYS A 1 122 ? -0.827 -1.091 -8.323 1.00 98.12 122 LYS A C 1
ATOM 998 O O . LYS A 1 122 ? -1.142 -1.011 -7.145 1.00 98.12 122 LYS A O 1
ATOM 1003 N N . ASP A 1 123 ? -1.701 -0.962 -9.314 1.00 98.06 123 ASP A N 1
ATOM 1004 C CA . ASP A 1 123 ? -3.126 -0.737 -9.078 1.00 98.06 123 ASP A CA 1
ATOM 1005 C C . ASP A 1 123 ? -3.746 -1.903 -8.296 1.00 98.06 123 ASP A C 1
ATOM 1007 O O . ASP A 1 123 ? -4.472 -1.653 -7.340 1.00 98.06 123 ASP A O 1
ATOM 1011 N N . ALA A 1 124 ? -3.353 -3.144 -8.596 1.00 97.81 124 ALA A N 1
ATOM 1012 C CA . ALA A 1 124 ? -3.787 -4.319 -7.844 1.00 97.81 124 ALA A CA 1
ATOM 1013 C C . ALA A 1 124 ? -3.326 -4.287 -6.370 1.00 97.81 124 ALA A C 1
ATOM 1015 O O . ALA A 1 124 ? -4.128 -4.495 -5.465 1.00 97.81 124 ALA A O 1
ATOM 1016 N N . VAL A 1 125 ? -2.066 -3.920 -6.100 1.00 98.31 125 VAL A N 1
ATOM 1017 C CA . VAL A 1 125 ? -1.576 -3.726 -4.717 1.00 98.31 125 VAL A CA 1
ATOM 1018 C C . VAL A 1 125 ? -2.314 -2.580 -4.016 1.00 98.31 125 VAL A C 1
ATOM 1020 O O . VAL A 1 125 ? -2.583 -2.637 -2.817 1.00 98.31 125 VAL A O 1
ATOM 1023 N N . LYS A 1 126 ? -2.653 -1.514 -4.749 1.00 98.12 126 LYS A N 1
ATOM 1024 C CA . LYS A 1 126 ? -3.437 -0.399 -4.207 1.00 98.12 126 LYS A CA 1
ATOM 1025 C C . LYS A 1 126 ? -4.860 -0.810 -3.857 1.00 98.12 126 LYS A C 1
ATOM 1027 O O . LYS A 1 126 ? -5.402 -0.232 -2.922 1.00 98.12 126 LYS A O 1
ATOM 1032 N N . ASP A 1 127 ? -5.453 -1.750 -4.581 1.00 98.06 127 ASP A N 1
ATOM 1033 C CA . ASP A 1 127 ? -6.765 -2.297 -4.241 1.00 98.06 127 ASP A CA 1
ATOM 1034 C C . ASP A 1 127 ? -6.702 -3.066 -2.913 1.00 98.06 127 ASP A C 1
ATOM 1036 O O . ASP A 1 127 ? -7.476 -2.749 -2.015 1.00 98.06 127 ASP A O 1
ATOM 1040 N N . GLU A 1 128 ? -5.690 -3.913 -2.697 1.00 97.69 128 GLU A N 1
ATOM 1041 C CA . GLU A 1 128 ? -5.480 -4.568 -1.389 1.00 97.69 128 GLU A CA 1
ATOM 1042 C C . GLU A 1 128 ? -5.254 -3.550 -0.250 1.00 97.69 128 GLU A C 1
ATOM 1044 O O . GLU A 1 128 ? -5.777 -3.685 0.856 1.00 97.69 128 GLU A O 1
ATOM 1049 N N . LEU A 1 129 ? -4.513 -2.466 -0.506 1.00 98.00 129 LEU A N 1
ATOM 1050 C CA . LEU A 1 129 ? -4.339 -1.382 0.471 1.00 98.00 129 LEU A CA 1
ATOM 1051 C C . LEU A 1 129 ? -5.638 -0.611 0.756 1.00 98.00 129 LEU A C 1
ATOM 1053 O O . LEU A 1 129 ? -5.798 -0.062 1.849 1.00 98.00 129 LEU A O 1
ATOM 1057 N N . ARG A 1 130 ? -6.569 -0.541 -0.202 1.00 98.06 130 ARG A N 1
ATOM 1058 C CA . ARG A 1 130 ? -7.898 0.040 0.034 1.00 98.06 130 ARG A CA 1
ATOM 1059 C C . ARG A 1 130 ? -8.751 -0.862 0.915 1.00 98.06 130 ARG A C 1
ATOM 1061 O O . ARG A 1 130 ? -9.509 -0.325 1.719 1.00 98.06 130 ARG A O 1
ATOM 1068 N N . ASP A 1 131 ? -8.583 -2.178 0.837 1.00 97.31 131 ASP A N 1
ATOM 1069 C CA . ASP A 1 131 ? -9.238 -3.102 1.767 1.00 97.31 131 ASP A CA 1
ATOM 1070 C C . ASP A 1 131 ? -8.743 -2.862 3.199 1.00 97.31 131 ASP A C 1
ATOM 1072 O O . ASP A 1 131 ? -9.550 -2.713 4.115 1.00 97.31 131 ASP A O 1
ATOM 1076 N N . VAL A 1 132 ? -7.427 -2.681 3.384 1.00 96.88 132 VAL A N 1
ATOM 1077 C CA . VAL A 1 132 ? -6.847 -2.269 4.678 1.00 96.88 132 VAL A CA 1
ATOM 1078 C C . VAL A 1 132 ? -7.427 -0.932 5.147 1.00 96.88 132 VAL A C 1
ATOM 1080 O O . VAL A 1 132 ? -7.782 -0.784 6.317 1.00 96.88 132 VAL A O 1
ATOM 1083 N N . GLN A 1 133 ? -7.543 0.052 4.249 1.00 97.62 133 GLN A N 1
ATOM 1084 C CA . GLN A 1 133 ? -8.147 1.344 4.572 1.00 97.62 133 GLN A CA 1
ATOM 1085 C C . GLN A 1 133 ? -9.607 1.196 5.026 1.00 97.62 133 GLN A C 1
ATOM 1087 O O . GLN A 1 133 ? -9.993 1.845 5.997 1.00 97.62 133 GLN A O 1
ATOM 1092 N N . SER A 1 134 ? -10.401 0.372 4.337 1.00 97.44 134 SER A N 1
ATOM 1093 C CA . SER A 1 134 ? -11.805 0.124 4.679 1.00 97.44 134 SER A CA 1
ATOM 1094 C C . SER A 1 134 ? -11.926 -0.562 6.036 1.00 97.44 134 SER A C 1
ATOM 1096 O O . SER A 1 134 ? -12.627 -0.061 6.907 1.00 97.44 134 SER A O 1
ATOM 1098 N N . GLU A 1 135 ? -11.168 -1.641 6.254 1.00 95.69 135 GLU A N 1
ATOM 1099 C CA . GLU A 1 135 ? -11.170 -2.399 7.510 1.00 95.69 135 GLU A CA 1
ATOM 1100 C C . GLU A 1 135 ? -10.847 -1.500 8.711 1.00 95.69 135 GLU A C 1
ATOM 1102 O O . GLU A 1 135 ? -11.519 -1.542 9.743 1.00 95.69 135 GLU A O 1
ATOM 1107 N N . TRP A 1 136 ? -9.830 -0.645 8.585 1.00 96.12 136 TRP A N 1
ATOM 1108 C CA . TRP A 1 136 ? -9.477 0.286 9.654 1.00 96.12 136 TRP A CA 1
ATOM 1109 C C . TRP A 1 136 ? -10.453 1.447 9.804 1.00 96.12 136 TRP A C 1
ATOM 1111 O O . TRP A 1 136 ? -10.624 1.934 10.922 1.00 96.12 136 TRP A O 1
ATOM 1121 N N . GLY A 1 137 ? -11.106 1.872 8.722 1.00 95.88 137 GLY A N 1
ATOM 1122 C CA . GLY A 1 137 ? -12.236 2.797 8.787 1.00 95.88 137 GLY A CA 1
ATOM 1123 C C . GLY A 1 137 ? -13.344 2.240 9.679 1.00 95.88 137 GLY A C 1
ATOM 1124 O O . GLY A 1 137 ? -13.703 2.870 10.675 1.00 95.88 137 GLY A O 1
ATOM 1125 N N . ASP A 1 138 ? -13.776 1.011 9.402 1.00 92.94 138 ASP A N 1
ATOM 1126 C CA . ASP A 1 138 ? -14.839 0.331 10.147 1.00 92.94 138 ASP A CA 1
ATOM 1127 C C . ASP A 1 138 ? -14.462 0.116 11.623 1.00 92.94 138 ASP A C 1
ATOM 1129 O O . ASP A 1 138 ? -15.274 0.338 12.529 1.00 92.94 138 ASP A O 1
ATOM 1133 N N . ARG A 1 139 ? -13.202 -0.255 11.898 1.00 92.06 139 ARG A N 1
ATOM 1134 C CA . ARG A 1 139 ? -12.677 -0.376 13.272 1.00 92.06 139 ARG A CA 1
ATOM 1135 C C . ARG A 1 139 ? -12.697 0.953 14.016 1.00 92.06 139 ARG A C 1
ATOM 1137 O O . ARG A 1 139 ? -13.114 1.003 15.172 1.00 92.06 139 ARG A O 1
ATOM 1144 N N . VAL A 1 140 ? -12.273 2.037 13.367 1.00 94.38 140 VAL A N 1
ATOM 1145 C CA . VAL A 1 140 ? -12.276 3.374 13.974 1.00 94.38 140 VAL A CA 1
ATOM 1146 C C . VAL A 1 140 ? -13.701 3.844 14.267 1.00 94.38 140 VAL A C 1
ATOM 1148 O O . VAL A 1 140 ? -13.955 4.372 15.351 1.00 94.38 140 VAL A O 1
ATOM 1151 N N . GLU A 1 141 ? -14.638 3.649 13.342 1.00 91.25 141 GLU A N 1
ATOM 1152 C CA . GLU A 1 141 ? -16.050 3.992 13.546 1.00 91.25 141 GLU A CA 1
ATOM 1153 C C . GLU A 1 141 ? -16.685 3.169 14.671 1.00 91.25 141 GLU A C 1
ATOM 1155 O O . GLU A 1 141 ? -17.378 3.715 15.537 1.00 91.25 141 GLU A O 1
ATOM 1160 N N . THR A 1 142 ? -16.374 1.874 14.718 1.00 89.12 142 THR A N 1
ATOM 1161 C CA . THR A 1 142 ? -16.784 0.971 15.796 1.00 89.12 142 THR A CA 1
ATOM 1162 C C . THR A 1 142 ? -16.266 1.449 17.150 1.00 89.12 142 THR A C 1
ATOM 1164 O O . THR A 1 142 ? -17.049 1.631 18.083 1.00 89.12 142 THR A O 1
ATOM 1167 N N . ALA A 1 143 ? -14.967 1.726 17.257 1.00 90.19 143 ALA A N 1
ATOM 1168 C CA . ALA A 1 143 ? -14.354 2.210 18.488 1.00 90.19 143 ALA A CA 1
ATOM 1169 C C . ALA A 1 143 ? -14.964 3.545 18.949 1.00 90.19 143 ALA A C 1
ATOM 1171 O O . ALA A 1 143 ? -15.287 3.700 20.126 1.00 90.19 143 ALA A O 1
ATOM 1172 N N . ARG A 1 144 ? -15.209 4.489 18.027 1.00 90.88 144 ARG A N 1
ATOM 1173 C CA . ARG A 1 144 ? 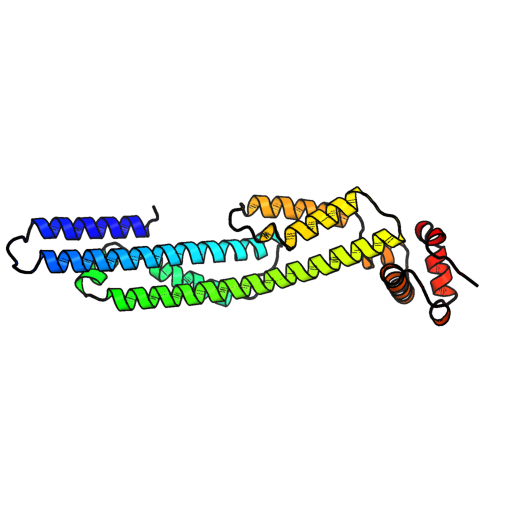-15.909 5.754 18.327 1.00 90.88 144 ARG A CA 1
ATOM 1174 C C . ARG A 1 144 ? -17.316 5.513 18.872 1.00 90.88 144 ARG A C 1
ATOM 1176 O O . ARG A 1 144 ? -17.749 6.220 19.778 1.00 90.88 144 ARG A O 1
ATOM 1183 N N . SER A 1 145 ? -18.032 4.539 18.319 1.00 87.19 145 SER A N 1
ATOM 1184 C CA . SER A 1 145 ? -19.393 4.193 18.741 1.00 87.19 145 SER A CA 1
ATOM 1185 C C . SER A 1 145 ? -19.411 3.623 20.158 1.00 87.19 145 SER A C 1
ATOM 1187 O O . SER A 1 145 ? -20.207 4.070 20.982 1.00 87.19 145 SER A O 1
ATOM 1189 N N . VAL A 1 146 ? -18.469 2.733 20.483 1.00 85.75 146 VAL A N 1
ATOM 1190 C CA . VAL A 1 146 ? -18.282 2.236 21.855 1.00 85.75 146 VAL A CA 1
ATOM 1191 C C . VAL A 1 146 ? -17.954 3.392 22.806 1.00 85.75 146 VAL A C 1
ATOM 1193 O O . VAL A 1 146 ? -18.623 3.544 23.825 1.00 85.75 146 VAL A O 1
ATOM 1196 N N . GLN A 1 147 ? -17.009 4.273 22.454 1.00 85.31 147 GLN A N 1
ATOM 1197 C CA . GLN A 1 147 ? -16.634 5.424 23.292 1.00 85.31 147 GLN A CA 1
ATOM 1198 C C . GLN A 1 147 ? -17.803 6.365 23.607 1.00 85.31 147 GLN A C 1
ATOM 1200 O O . GLN A 1 147 ? -17.905 6.859 24.729 1.00 85.31 147 GLN A O 1
ATOM 1205 N N . LYS A 1 148 ? -18.712 6.596 22.653 1.00 84.31 148 LYS A N 1
ATOM 1206 C CA . LYS A 1 148 ? -19.916 7.408 22.895 1.00 84.31 148 LYS A CA 1
ATOM 1207 C C . LYS A 1 148 ? -20.812 6.822 23.987 1.00 84.31 148 LYS A C 1
ATOM 1209 O O . LYS A 1 148 ? -21.485 7.581 24.679 1.00 84.31 148 LYS A O 1
ATOM 1214 N N . LEU A 1 149 ? -20.833 5.498 24.137 1.00 78.38 149 LEU A N 1
ATOM 1215 C CA . LEU A 1 149 ? -21.653 4.817 25.136 1.00 78.38 149 LEU A CA 1
ATOM 1216 C C . LEU A 1 149 ? -20.971 4.683 26.491 1.00 78.38 149 LEU A C 1
ATOM 1218 O O . LEU A 1 149 ? -21.619 4.822 27.521 1.00 78.38 149 LEU A O 1
ATOM 1222 N N . VAL A 1 150 ? -19.682 4.359 26.503 1.00 75.50 150 VAL A N 1
ATOM 1223 C CA . VAL A 1 150 ? -18.994 3.951 27.739 1.00 75.50 150 VAL A CA 1
ATOM 1224 C C . VAL A 1 150 ? -18.194 5.088 28.371 1.00 75.50 150 VAL A C 1
ATOM 1226 O O . VAL A 1 150 ? -17.701 4.961 29.489 1.00 75.50 150 VAL A O 1
ATOM 1229 N N . GLY A 1 151 ? -18.093 6.217 27.669 1.00 75.19 151 GLY A N 1
ATOM 1230 C CA . GLY A 1 151 ? -17.335 7.388 28.075 1.00 75.19 151 GLY A CA 1
ATOM 1231 C C . GLY A 1 151 ? -16.194 7.680 27.106 1.00 75.19 151 GLY A C 1
ATOM 1232 O O . GLY A 1 151 ? -15.405 6.810 26.737 1.00 75.19 151 GLY A O 1
ATOM 1233 N N . GLU A 1 152 ? -16.089 8.944 26.703 1.00 80.12 152 GLU A N 1
ATOM 1234 C CA . GLU A 1 152 ? -15.038 9.384 25.794 1.00 80.12 152 GLU A CA 1
ATOM 1235 C C . GLU A 1 152 ? -13.693 9.488 26.526 1.00 80.12 152 GLU A C 1
ATOM 1237 O O . GLU A 1 152 ? -13.515 10.300 27.437 1.00 80.12 152 GLU A O 1
ATOM 1242 N N . SER A 1 153 ? -12.707 8.707 26.082 1.00 85.62 153 SER A N 1
ATOM 1243 C CA . SER A 1 153 ? -11.307 8.902 26.464 1.00 85.62 153 SER A CA 1
ATOM 1244 C C . SER A 1 153 ? -10.631 9.818 25.452 1.00 85.62 153 SER A C 1
ATOM 1246 O O . SER A 1 153 ? -10.533 9.487 24.270 1.00 85.62 153 SER A O 1
ATOM 1248 N N . ARG A 1 154 ? -10.127 10.968 25.917 1.00 88.94 154 ARG A N 1
ATOM 1249 C CA . ARG A 1 154 ? -9.443 11.946 25.058 1.00 88.94 154 ARG A CA 1
ATOM 1250 C C . ARG A 1 154 ? -8.249 11.339 24.319 1.00 88.94 154 ARG A C 1
ATOM 1252 O O . ARG A 1 154 ? -8.106 11.571 23.123 1.00 88.94 154 ARG A O 1
ATOM 1259 N N . GLU A 1 155 ? -7.417 10.579 25.023 1.00 90.31 155 GLU A N 1
ATOM 1260 C CA . GLU A 1 155 ? -6.225 9.934 24.458 1.00 90.31 155 GLU A CA 1
ATOM 1261 C C . GLU A 1 155 ? -6.593 8.947 23.347 1.00 90.31 155 GLU A C 1
ATOM 1263 O O . GLU A 1 155 ? -5.990 8.925 22.271 1.00 90.31 155 GLU A O 1
ATOM 1268 N N . MET A 1 156 ? -7.648 8.173 23.572 1.00 91.12 156 MET A N 1
ATOM 1269 C CA . MET A 1 156 ? -8.108 7.206 22.593 1.00 91.12 156 MET A CA 1
ATOM 1270 C C . MET A 1 156 ? -8.797 7.894 21.402 1.00 91.12 156 MET A C 1
ATOM 1272 O O . MET A 1 156 ? -8.540 7.531 20.258 1.00 91.12 156 MET A O 1
ATOM 1276 N N . SER A 1 157 ? -9.570 8.964 21.619 1.00 92.88 157 SER A N 1
ATOM 1277 C CA . SER A 1 157 ? -10.129 9.785 20.532 1.00 92.88 157 SER A CA 1
ATOM 1278 C C . SER A 1 157 ? -9.041 10.412 19.651 1.00 92.88 157 SER A C 1
ATOM 1280 O O . SER A 1 157 ? -9.206 10.520 18.431 1.00 92.88 157 SER A O 1
ATOM 1282 N N . GLU A 1 158 ? -7.922 10.827 20.252 1.00 95.56 158 GLU A N 1
ATOM 1283 C CA . GLU A 1 158 ? -6.736 11.291 19.527 1.00 95.56 158 GLU A CA 1
ATOM 1284 C C . GLU A 1 158 ? -6.108 10.141 18.717 1.00 95.56 158 GLU A C 1
ATOM 1286 O O . GLU A 1 158 ? -5.892 10.304 17.515 1.00 95.56 158 GLU A O 1
ATOM 1291 N N . THR A 1 159 ? -5.940 8.957 19.313 1.00 96.12 159 THR A N 1
ATOM 1292 C CA . THR A 1 159 ? -5.432 7.748 18.634 1.00 96.12 159 THR A CA 1
ATOM 1293 C C . THR A 1 159 ? -6.294 7.347 17.430 1.00 96.12 159 THR A C 1
ATOM 1295 O O . THR A 1 159 ? -5.770 7.166 16.332 1.00 96.12 159 THR A O 1
ATOM 1298 N N . LEU A 1 160 ? -7.622 7.288 17.579 1.00 95.81 160 LEU A N 1
ATOM 1299 C CA . LEU A 1 160 ? -8.554 6.954 16.493 1.00 95.81 160 LEU A CA 1
ATOM 1300 C C . LEU A 1 160 ? -8.470 7.942 15.326 1.00 95.81 160 LEU A C 1
ATOM 1302 O O . LEU A 1 160 ? -8.511 7.551 14.161 1.00 95.81 160 LEU A O 1
ATOM 1306 N N . ARG A 1 161 ? -8.317 9.236 15.624 1.00 96.81 161 ARG A N 1
ATOM 1307 C CA . ARG A 1 161 ? -8.107 10.270 14.602 1.00 96.81 161 ARG A CA 1
ATOM 1308 C C . ARG A 1 161 ? -6.763 10.103 13.892 1.00 96.81 161 ARG A C 1
ATOM 1310 O O . ARG A 1 161 ? -6.668 10.345 12.689 1.00 96.81 161 ARG A O 1
ATOM 1317 N N . GLU A 1 162 ? -5.713 9.728 14.617 1.00 98.12 162 GLU A N 1
ATOM 1318 C CA . GLU A 1 162 ? -4.397 9.488 14.025 1.00 98.12 162 GLU A CA 1
ATOM 1319 C C . GLU A 1 162 ? -4.375 8.246 13.129 1.00 98.12 162 GLU A C 1
ATOM 1321 O O . GLU A 1 162 ? -3.764 8.312 12.061 1.00 98.12 162 GLU A O 1
ATOM 1326 N N . ILE A 1 163 ? -5.080 7.174 13.510 1.00 98.06 163 ILE A N 1
ATOM 1327 C CA . ILE A 1 163 ? -5.283 5.974 12.682 1.00 98.06 163 ILE A CA 1
ATOM 1328 C C . ILE A 1 163 ? -6.033 6.335 11.405 1.00 98.06 163 ILE A C 1
ATOM 1330 O O . ILE A 1 163 ? -5.521 6.092 10.315 1.00 98.06 163 ILE A O 1
ATOM 1334 N N . GLU A 1 164 ? -7.184 6.999 11.520 1.00 97.69 164 GLU A N 1
ATOM 1335 C CA . GLU A 1 164 ? -7.977 7.442 10.367 1.00 97.69 164 GLU A CA 1
ATOM 1336 C C . GLU A 1 164 ? -7.139 8.300 9.409 1.00 97.69 164 GLU A C 1
ATOM 1338 O O . GLU A 1 164 ? -7.112 8.061 8.201 1.00 97.69 164 GLU A O 1
ATOM 1343 N N . LYS A 1 165 ? -6.374 9.267 9.933 1.00 98.06 165 LYS A N 1
ATOM 1344 C CA . LYS A 1 165 ? -5.448 10.089 9.136 1.00 98.06 165 LYS A CA 1
ATOM 1345 C C . LYS A 1 165 ? -4.306 9.271 8.530 1.00 98.06 165 LYS A C 1
ATOM 1347 O O . LYS A 1 165 ? -3.771 9.639 7.476 1.00 98.06 165 LYS A O 1
ATOM 1352 N N . PHE A 1 166 ? -3.859 8.217 9.205 1.00 98.38 166 PHE A N 1
ATOM 1353 C CA . PHE A 1 166 ? -2.819 7.349 8.681 1.00 98.38 166 PHE A CA 1
ATOM 1354 C C . PHE A 1 166 ? -3.317 6.620 7.434 1.00 98.38 166 PHE A C 1
ATOM 1356 O O . PHE A 1 166 ? -2.744 6.824 6.361 1.00 98.38 166 PHE A O 1
ATOM 1363 N N . VAL A 1 167 ? -4.421 5.880 7.565 1.00 97.56 167 VAL A N 1
ATOM 1364 C CA . VAL A 1 167 ? -4.950 5.007 6.506 1.00 97.56 167 VAL A CA 1
ATOM 1365 C C . VAL A 1 167 ? -5.591 5.778 5.350 1.00 97.56 167 VAL A C 1
ATOM 1367 O O . VAL A 1 167 ? -5.488 5.381 4.196 1.00 97.56 167 VAL A O 1
ATOM 1370 N N . SER A 1 168 ? -6.198 6.938 5.611 1.00 96.25 168 SER A N 1
ATOM 1371 C CA . SER A 1 168 ? -6.821 7.748 4.549 1.00 96.25 168 SER A CA 1
ATOM 1372 C C . SER A 1 168 ? -5.835 8.615 3.768 1.00 96.25 168 SER A C 1
ATOM 1374 O O . SER A 1 168 ? -6.144 9.059 2.662 1.00 96.25 168 SER A O 1
ATOM 1376 N N . ARG A 1 169 ? -4.659 8.915 4.338 1.00 96.62 169 ARG A N 1
ATOM 1377 C CA . ARG A 1 169 ? -3.759 9.929 3.771 1.00 96.62 169 ARG A CA 1
ATOM 1378 C C . ARG A 1 169 ? -2.283 9.617 3.933 1.00 96.62 169 ARG A C 1
ATOM 1380 O O . ARG A 1 169 ? -1.571 9.581 2.941 1.00 96.62 169 ARG A O 1
ATOM 1387 N N . THR A 1 170 ? -1.814 9.438 5.167 1.00 96.44 170 THR A N 1
ATOM 1388 C CA . THR A 1 170 ? -0.366 9.393 5.451 1.00 96.44 170 THR A CA 1
ATOM 1389 C C . THR A 1 170 ? 0.323 8.247 4.715 1.00 96.44 170 THR A C 1
ATOM 1391 O O . THR A 1 170 ? 1.429 8.438 4.217 1.00 96.44 170 THR A O 1
ATOM 1394 N N . MET A 1 171 ? -0.317 7.078 4.650 1.00 95.25 171 MET A N 1
ATOM 1395 C CA . MET A 1 171 ? 0.265 5.891 4.025 1.00 95.25 171 MET A CA 1
ATOM 1396 C C . MET A 1 171 ? 0.439 6.029 2.506 1.00 95.25 171 MET A C 1
ATOM 1398 O O . MET A 1 171 ? 1.330 5.419 1.933 1.00 95.25 171 MET A O 1
ATOM 1402 N N . TRP A 1 172 ? -0.348 6.896 1.863 1.00 95.81 172 TRP A N 1
ATOM 1403 C CA . TRP A 1 172 ? -0.314 7.136 0.417 1.00 95.81 172 TRP A CA 1
ATOM 1404 C C . TRP A 1 172 ? 0.749 8.158 -0.020 1.00 95.81 172 TRP A C 1
ATOM 1406 O O . TRP A 1 172 ? 0.886 8.443 -1.209 1.00 95.81 172 TRP A O 1
ATOM 1416 N N . GLU A 1 173 ? 1.488 8.751 0.921 1.00 94.25 173 GLU A N 1
ATOM 1417 C CA . GLU A 1 173 ? 2.543 9.723 0.624 1.00 94.25 173 GLU A CA 1
ATOM 1418 C C . GLU A 1 173 ? 3.846 8.990 0.247 1.00 94.25 173 GLU A C 1
ATOM 1420 O O . GLU A 1 173 ? 4.687 8.736 1.106 1.00 94.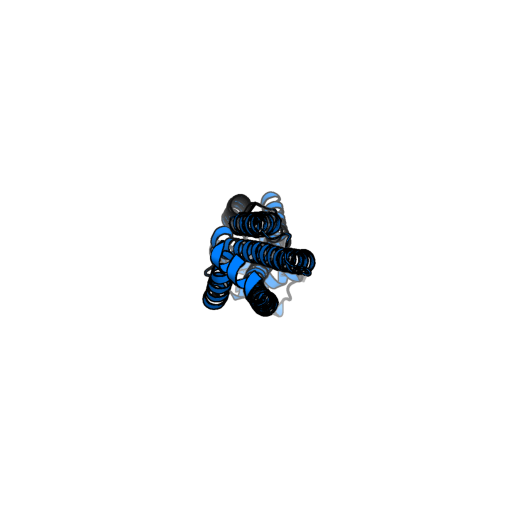25 173 GLU A O 1
ATOM 1425 N N . GLU A 1 174 ? 4.026 8.688 -1.049 1.00 90.56 174 GLU A N 1
ATOM 1426 C CA . GLU A 1 174 ? 5.185 7.948 -1.608 1.00 90.56 174 GLU A CA 1
ATOM 1427 C C . GLU A 1 174 ? 6.557 8.584 -1.297 1.00 90.56 174 GLU A C 1
ATOM 1429 O O . GLU A 1 174 ? 7.589 7.930 -1.395 1.00 90.56 174 GLU A O 1
ATOM 1434 N N . SER A 1 175 ? 6.592 9.858 -0.892 1.00 90.44 175 SER A N 1
ATOM 1435 C CA . SER A 1 175 ? 7.815 10.549 -0.465 1.00 90.44 175 SER A CA 1
ATOM 1436 C C . SER A 1 175 ? 8.276 10.191 0.953 1.00 90.44 175 SER A C 1
ATOM 1438 O O . SER A 1 175 ? 9.353 10.621 1.372 1.00 90.44 175 SER A O 1
ATOM 1440 N N . LYS A 1 176 ? 7.471 9.451 1.726 1.00 88.12 176 LYS A N 1
ATOM 1441 C CA . LYS A 1 176 ? 7.823 9.027 3.084 1.00 88.12 176 LYS A CA 1
ATOM 1442 C C . LYS A 1 176 ? 8.668 7.765 3.081 1.00 88.12 176 LYS A C 1
ATOM 1444 O O . LYS A 1 176 ? 8.474 6.856 2.283 1.00 88.12 176 LYS A O 1
ATOM 1449 N N . ASP A 1 177 ? 9.549 7.674 4.070 1.00 93.88 177 ASP A N 1
ATOM 1450 C CA . ASP A 1 177 ? 10.289 6.447 4.325 1.00 93.88 177 ASP A CA 1
ATOM 1451 C C . ASP A 1 177 ? 9.370 5.353 4.897 1.00 93.88 177 ASP A C 1
ATOM 1453 O O . ASP A 1 177 ? 8.634 5.569 5.865 1.00 93.88 177 ASP A O 1
ATOM 1457 N N . ILE A 1 178 ? 9.451 4.155 4.315 1.00 95.62 178 ILE A N 1
ATOM 1458 C CA . ILE A 1 178 ? 8.649 2.994 4.721 1.00 95.62 178 ILE A CA 1
ATOM 1459 C C . ILE A 1 178 ? 8.895 2.613 6.185 1.00 95.62 178 ILE A C 1
ATOM 1461 O O . ILE A 1 178 ? 7.952 2.235 6.874 1.00 95.62 178 ILE A O 1
ATOM 1465 N N . ASN A 1 179 ? 10.124 2.724 6.697 1.00 94.88 179 ASN A N 1
ATOM 1466 C CA . ASN A 1 179 ? 10.402 2.332 8.081 1.00 94.88 179 ASN A CA 1
ATOM 1467 C C . ASN A 1 179 ? 9.786 3.328 9.069 1.00 94.88 179 ASN A C 1
ATOM 1469 O O . ASN A 1 179 ? 9.292 2.930 10.123 1.00 94.88 179 ASN A O 1
ATOM 1473 N N . GLN A 1 180 ? 9.757 4.617 8.716 1.00 95.75 180 GLN A N 1
ATOM 1474 C CA . GLN A 1 180 ? 9.025 5.625 9.487 1.00 95.75 180 GLN A CA 1
ATOM 1475 C C . GLN A 1 180 ? 7.515 5.357 9.485 1.00 95.75 180 GLN A C 1
ATOM 1477 O O . GLN A 1 180 ? 6.875 5.488 10.530 1.00 95.75 180 GLN A O 1
ATOM 1482 N N . LEU A 1 181 ? 6.947 4.965 8.337 1.00 97.62 181 LEU A N 1
ATOM 1483 C CA . LEU A 1 181 ? 5.542 4.562 8.245 1.00 97.62 181 LEU A CA 1
ATOM 1484 C C . LEU A 1 181 ? 5.255 3.331 9.113 1.00 97.62 181 LEU A C 1
ATOM 1486 O O . LEU A 1 181 ? 4.318 3.380 9.905 1.00 97.62 181 LEU A O 1
ATOM 1490 N N . ALA A 1 182 ? 6.094 2.294 9.042 1.00 97.56 182 ALA A N 1
ATOM 1491 C CA . ALA A 1 182 ? 5.967 1.074 9.843 1.00 97.56 182 ALA A CA 1
ATOM 1492 C C . ALA A 1 182 ? 6.031 1.363 11.349 1.00 97.56 182 ALA A C 1
ATOM 1494 O O . ALA A 1 182 ? 5.171 0.929 12.111 1.00 97.56 182 ALA A O 1
ATOM 1495 N N . ALA A 1 183 ? 7.015 2.153 11.791 1.00 97.19 183 ALA A N 1
ATOM 1496 C CA . ALA A 1 183 ? 7.159 2.515 13.198 1.00 97.19 183 ALA A CA 1
ATOM 1497 C C . ALA A 1 183 ? 5.961 3.328 13.710 1.00 97.19 183 ALA A C 1
ATOM 1499 O O . ALA A 1 183 ? 5.468 3.087 14.814 1.00 97.19 183 ALA A O 1
ATOM 1500 N N . LYS A 1 184 ? 5.477 4.278 12.899 1.00 97.44 184 LYS A N 1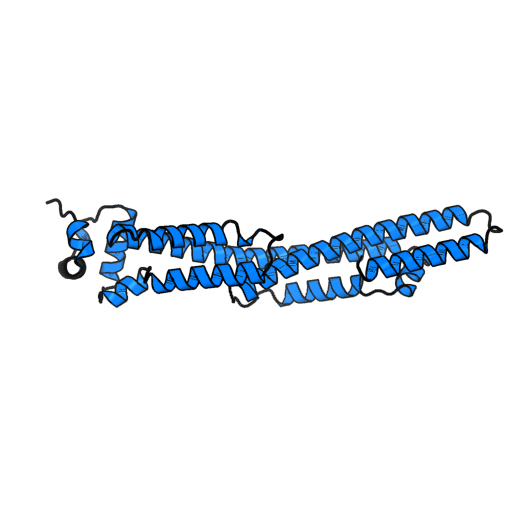
ATOM 1501 C CA . LYS A 1 184 ? 4.290 5.067 13.232 1.00 97.44 184 LYS A CA 1
ATOM 1502 C C . LYS A 1 184 ? 3.052 4.179 13.330 1.00 97.44 184 LYS A C 1
ATOM 1504 O O . LYS A 1 184 ? 2.315 4.294 14.302 1.00 97.44 184 LYS A O 1
ATOM 1509 N N . TRP A 1 185 ? 2.840 3.312 12.347 1.00 98.12 185 TRP A N 1
ATOM 1510 C CA . TRP A 1 185 ? 1.699 2.407 12.311 1.00 98.12 185 TRP A CA 1
ATOM 1511 C C . TRP A 1 185 ? 1.673 1.468 13.516 1.00 98.12 185 TRP A C 1
ATOM 1513 O O . TRP A 1 185 ? 0.694 1.449 14.252 1.00 98.12 185 TRP A O 1
ATOM 1523 N N . LYS A 1 186 ? 2.797 0.810 13.813 1.00 97.50 186 LYS A N 1
ATOM 1524 C CA . LYS A 1 186 ? 2.933 -0.075 14.976 1.00 97.50 186 LYS A CA 1
ATOM 1525 C C . LYS A 1 186 ? 2.616 0.625 16.301 1.00 97.50 186 LYS A C 1
ATOM 1527 O O . LYS A 1 186 ? 2.013 0.027 17.189 1.00 97.50 186 LYS A O 1
ATOM 1532 N N . ASN A 1 187 ? 3.022 1.888 16.456 1.00 96.81 187 ASN A N 1
ATOM 1533 C CA . ASN A 1 187 ? 2.678 2.678 17.641 1.00 96.81 187 ASN A CA 1
ATOM 1534 C C . ASN A 1 187 ? 1.163 2.912 17.742 1.00 96.81 187 ASN A C 1
ATOM 1536 O O . ASN A 1 187 ? 0.595 2.748 18.818 1.00 96.81 187 ASN A O 1
ATOM 1540 N N . LEU A 1 188 ? 0.519 3.261 16.625 1.00 97.19 188 LEU A N 1
ATOM 1541 C CA . LEU A 1 188 ? -0.926 3.474 16.566 1.00 97.19 188 LEU A CA 1
ATOM 1542 C C . LEU A 1 188 ? -1.709 2.193 16.860 1.00 97.19 188 LEU A C 1
ATOM 1544 O O . LEU A 1 188 ? -2.638 2.231 17.660 1.00 97.19 188 LEU A O 1
ATOM 1548 N N . GLU A 1 189 ? -1.309 1.064 16.275 1.00 94.69 189 GLU A N 1
ATOM 1549 C CA . GLU A 1 189 ? -1.917 -0.235 16.574 1.00 94.69 189 GLU A CA 1
ATOM 1550 C C . GLU A 1 189 ? -1.751 -0.610 18.043 1.00 94.69 189 GLU A C 1
ATOM 1552 O O . GLU A 1 189 ? -2.703 -1.080 18.657 1.00 94.69 189 GLU A O 1
ATOM 1557 N N . THR A 1 190 ? -0.574 -0.375 18.626 1.00 93.56 190 THR A N 1
ATOM 1558 C CA . THR A 1 190 ? -0.319 -0.671 20.044 1.00 93.56 190 THR A CA 1
ATOM 1559 C C . THR A 1 190 ? -1.266 0.129 20.937 1.00 93.56 190 THR A C 1
ATOM 1561 O O . THR A 1 190 ? -1.984 -0.457 21.739 1.00 93.56 190 THR A O 1
ATOM 1564 N N . LYS A 1 191 ? -1.353 1.449 20.727 1.00 92.69 191 LYS A N 1
ATOM 1565 C CA . LYS A 1 191 ? -2.278 2.321 21.469 1.00 92.69 191 LYS A CA 1
ATOM 1566 C C . LYS A 1 191 ? -3.741 1.930 21.278 1.00 92.69 191 LYS A C 1
ATOM 1568 O O . LYS A 1 191 ? -4.523 2.019 22.216 1.00 92.69 191 LYS A O 1
ATOM 1573 N N . TYR A 1 192 ? -4.116 1.510 20.069 1.00 91.81 192 TYR A N 1
ATOM 1574 C CA . TYR A 1 192 ? -5.469 1.033 19.794 1.00 91.81 192 TYR A CA 1
ATOM 1575 C C . TYR A 1 192 ? -5.809 -0.210 20.621 1.00 91.81 192 TYR A C 1
ATOM 1577 O O . TYR A 1 192 ? -6.861 -0.246 21.252 1.00 91.81 192 TYR A O 1
ATOM 1585 N N . HIS A 1 193 ? -4.913 -1.202 20.654 1.00 86.50 193 HIS A N 1
ATOM 1586 C CA . HIS A 1 193 ? -5.125 -2.433 21.421 1.00 86.50 193 HIS A CA 1
ATOM 1587 C C . HIS A 1 193 ? -5.100 -2.186 22.935 1.00 86.50 193 HIS A C 1
ATOM 1589 O O . HIS A 1 193 ? -5.927 -2.740 23.651 1.00 86.50 193 HIS A O 1
ATOM 1595 N N . GLU A 1 194 ? -4.201 -1.326 23.422 1.00 85.94 194 GLU A N 1
ATOM 1596 C CA . GLU A 1 194 ? -4.143 -0.922 24.837 1.00 85.94 194 GLU A CA 1
ATOM 1597 C C . GLU A 1 194 ? -5.391 -0.147 25.285 1.00 85.94 194 GLU A C 1
ATOM 1599 O O . GLU A 1 194 ? -5.725 -0.145 26.466 1.00 85.94 194 GLU A O 1
ATOM 1604 N N . GLY A 1 195 ? -6.092 0.501 24.351 1.00 79.19 195 GLY A N 1
ATOM 1605 C CA . GLY A 1 195 ? -7.332 1.218 24.629 1.00 79.19 195 GLY A CA 1
ATOM 1606 C C . GLY A 1 195 ? -8.549 0.323 24.875 1.00 79.19 195 GLY A C 1
ATOM 1607 O O . GLY A 1 195 ? -9.602 0.867 25.204 1.00 79.19 195 GLY A O 1
ATOM 1608 N N . GLU A 1 196 ? -8.432 -1.000 24.688 1.00 73.00 196 GLU A N 1
ATOM 1609 C CA . GLU A 1 196 ? -9.524 -1.984 24.824 1.00 73.00 196 GLU A CA 1
ATOM 1610 C C . GLU A 1 196 ? -10.804 -1.572 24.068 1.00 73.00 196 GLU A C 1
ATOM 1612 O O . GLU A 1 196 ? -11.934 -1.758 24.523 1.00 73.00 196 GLU A O 1
ATOM 1617 N N . VAL A 1 197 ? -10.630 -0.965 22.890 1.00 71.81 197 VAL A N 1
ATOM 1618 C CA . VAL A 1 197 ? -11.728 -0.399 22.106 1.00 71.81 197 VAL A CA 1
ATOM 1619 C C . VAL A 1 197 ? -12.250 -1.364 21.041 1.00 71.81 197 VAL A C 1
ATOM 1621 O O . VAL A 1 197 ? -11.544 -1.764 20.117 1.00 71.81 197 VAL A O 1
ATOM 1624 N N . GLY A 1 198 ? -13.538 -1.689 21.123 1.00 79.38 198 GLY A N 1
ATOM 1625 C CA . GLY A 1 198 ? -14.235 -2.494 20.121 1.00 79.38 198 GLY A CA 1
ATOM 1626 C C . GLY A 1 198 ? -15.396 -3.270 20.722 1.00 79.38 198 GLY A C 1
ATOM 1627 O O . GLY A 1 198 ? -15.406 -3.537 21.920 1.00 79.38 198 GLY A O 1
ATOM 1628 N N . TRP A 1 199 ? -16.380 -3.633 19.896 1.00 83.50 199 TRP A N 1
ATOM 1629 C CA . TRP A 1 199 ? -17.552 -4.372 20.374 1.00 83.50 199 TRP A CA 1
ATOM 1630 C C . TRP A 1 199 ? -17.197 -5.740 20.940 1.00 83.50 199 TRP A C 1
ATOM 1632 O O . TRP A 1 199 ? -17.743 -6.103 21.968 1.00 83.50 199 TRP A O 1
ATOM 1642 N N . GLU A 1 200 ? -16.263 -6.460 20.320 1.00 83.69 200 GLU A N 1
ATOM 1643 C CA . GLU A 1 200 ? -15.848 -7.787 20.786 1.00 83.69 200 GLU A CA 1
ATOM 1644 C C . GLU A 1 200 ? -15.134 -7.718 22.143 1.00 83.69 200 GLU A C 1
ATOM 1646 O O . GLU A 1 200 ? -15.514 -8.417 23.078 1.00 83.69 200 GLU A O 1
ATOM 1651 N N . THR A 1 201 ? -14.149 -6.826 22.291 1.00 83.19 201 THR A N 1
ATOM 1652 C CA . THR A 1 201 ? -13.460 -6.612 23.573 1.00 83.19 201 THR A CA 1
ATOM 1653 C C . THR A 1 201 ? -14.433 -6.144 24.650 1.00 83.19 201 THR A C 1
ATOM 1655 O O . THR A 1 201 ? -14.420 -6.659 25.763 1.00 83.19 201 THR A O 1
ATOM 1658 N N . PHE A 1 202 ? -15.332 -5.218 24.310 1.00 84.44 202 PHE A N 1
ATOM 1659 C CA . PHE A 1 202 ? -16.351 -4.731 25.233 1.00 84.44 202 PHE A CA 1
ATOM 1660 C C . PHE A 1 202 ? -17.335 -5.833 25.652 1.00 84.44 202 PHE A C 1
ATOM 1662 O O . PHE A 1 202 ? -17.657 -5.954 26.831 1.00 84.44 202 PHE A O 1
ATOM 1669 N N . GLN A 1 203 ? -17.776 -6.661 24.703 1.00 87.12 203 GLN A N 1
ATOM 1670 C CA . GLN A 1 203 ? -18.647 -7.805 24.951 1.00 87.12 203 GLN A CA 1
ATOM 1671 C C . GLN A 1 203 ? -17.998 -8.793 25.919 1.00 87.12 203 GLN A C 1
ATOM 1673 O O . GLN A 1 203 ? -18.618 -9.168 26.909 1.00 87.12 203 GLN A O 1
ATOM 1678 N N . GLN A 1 204 ? -16.747 -9.178 25.653 1.00 87.44 204 GLN A N 1
ATOM 1679 C CA . GLN A 1 204 ? -16.001 -10.128 26.478 1.00 87.44 204 GLN A CA 1
ATOM 1680 C C . GLN A 1 204 ? -15.720 -9.576 27.880 1.00 87.44 204 GLN A C 1
ATOM 1682 O O . GLN A 1 204 ? -15.889 -10.290 28.861 1.00 87.44 204 GLN A O 1
ATOM 1687 N N . ASN A 1 205 ? -15.346 -8.299 27.997 1.00 86.19 205 ASN A N 1
ATOM 1688 C CA . ASN A 1 205 ? -15.042 -7.672 29.288 1.00 86.19 205 ASN A CA 1
ATOM 1689 C C . ASN A 1 205 ? -16.264 -7.547 30.213 1.00 86.19 205 ASN A C 1
ATOM 1691 O O . ASN A 1 205 ? -16.102 -7.386 31.425 1.00 86.19 205 ASN A O 1
ATOM 1695 N N . HIS A 1 206 ? -17.474 -7.594 29.654 1.00 86.50 206 HIS A N 1
ATOM 1696 C CA . HIS A 1 206 ? -18.725 -7.428 30.390 1.00 86.50 206 HIS A CA 1
ATOM 1697 C C . HIS A 1 206 ? -19.661 -8.641 30.304 1.00 86.50 206 HIS A C 1
ATOM 1699 O O . HIS A 1 206 ? -20.811 -8.531 30.725 1.00 86.50 206 HIS A O 1
ATOM 1705 N N . ASP A 1 207 ? -19.180 -9.775 29.780 1.00 88.31 207 ASP A N 1
ATOM 1706 C CA . ASP A 1 207 ? -19.949 -11.014 29.598 1.00 88.31 207 ASP A CA 1
ATOM 1707 C C . ASP A 1 207 ? -21.313 -10.785 28.909 1.00 88.31 207 ASP A C 1
ATOM 1709 O O . ASP A 1 207 ? -22.334 -11.358 29.295 1.00 88.31 207 ASP A O 1
ATOM 1713 N N . LEU A 1 208 ? -21.341 -9.915 27.892 1.00 89.31 208 LEU A N 1
ATOM 1714 C CA . LEU A 1 208 ? -22.575 -9.543 27.198 1.00 89.31 208 LEU A CA 1
ATOM 1715 C C . LEU A 1 208 ? -22.986 -10.594 26.166 1.00 89.31 208 LEU A C 1
ATOM 1717 O O . LEU A 1 208 ? -22.165 -11.126 25.412 1.00 89.31 208 LEU A O 1
ATOM 1721 N N . SER A 1 209 ? -24.289 -10.835 26.067 1.00 91.19 209 SER A N 1
ATOM 1722 C CA . SER A 1 209 ? -24.852 -11.622 24.975 1.00 91.19 209 SER A CA 1
ATOM 1723 C C . SER A 1 209 ? -24.758 -10.878 23.635 1.00 91.19 209 SER A C 1
ATOM 1725 O O . SER A 1 209 ? -24.743 -9.644 23.582 1.00 91.19 209 SER A O 1
ATOM 1727 N N . ASP A 1 210 ? -24.741 -11.631 22.528 1.00 90.12 210 ASP A N 1
ATOM 1728 C CA . ASP A 1 210 ? -24.768 -11.059 21.171 1.00 90.12 210 ASP A CA 1
ATOM 1729 C C . ASP A 1 210 ? -25.984 -10.139 20.975 1.00 90.12 210 ASP A C 1
ATOM 1731 O O . ASP A 1 210 ? -25.898 -9.096 20.326 1.00 90.12 210 ASP A O 1
ATOM 1735 N N . GLU A 1 211 ? -27.119 -10.503 21.578 1.00 89.12 211 GLU A N 1
ATOM 1736 C CA . GLU A 1 211 ? -28.353 -9.721 21.538 1.00 89.12 211 GLU A CA 1
ATOM 1737 C C . GLU A 1 211 ? -28.183 -8.360 22.228 1.00 89.12 211 GLU A C 1
ATOM 1739 O O . GLU A 1 211 ? -28.522 -7.326 21.643 1.00 89.12 211 GLU A O 1
ATOM 1744 N N . THR A 1 212 ? -27.550 -8.325 23.405 1.00 88.00 212 THR A N 1
ATOM 1745 C CA . THR A 1 212 ? -27.228 -7.067 24.091 1.00 88.00 212 THR A CA 1
ATOM 1746 C C . THR A 1 212 ? -26.261 -6.205 23.285 1.00 88.00 212 THR A C 1
ATOM 1748 O O . THR A 1 212 ? -26.459 -4.991 23.185 1.00 88.00 212 THR A O 1
ATOM 1751 N N . VAL A 1 213 ? -25.247 -6.796 22.647 1.00 87.75 213 VAL A N 1
ATOM 1752 C CA . VAL A 1 213 ? -24.314 -6.047 21.788 1.00 87.75 213 VAL A CA 1
ATOM 1753 C C . VAL A 1 213 ? -25.038 -5.401 20.608 1.00 87.75 213 VAL A C 1
ATOM 1755 O O . VAL A 1 213 ? -24.786 -4.233 20.312 1.00 87.75 213 VAL A O 1
ATOM 1758 N N . VAL A 1 214 ? -25.979 -6.100 19.967 1.00 87.19 214 VAL A N 1
ATOM 1759 C CA . VAL A 1 214 ? -26.791 -5.540 18.870 1.00 87.19 214 VAL A CA 1
ATOM 1760 C C . VAL A 1 214 ? -27.625 -4.345 19.345 1.00 87.19 214 VAL A C 1
ATOM 1762 O O . VAL A 1 214 ? -27.718 -3.328 18.647 1.00 87.19 214 VAL A O 1
ATOM 1765 N N . VAL A 1 215 ? -28.215 -4.431 20.539 1.00 86.19 215 VAL A N 1
ATOM 1766 C CA . VAL A 1 215 ? -28.984 -3.324 21.127 1.00 86.19 215 VAL A CA 1
ATOM 1767 C C . VAL A 1 215 ? -28.083 -2.127 21.439 1.00 86.19 215 VAL A C 1
ATOM 1769 O O . VAL A 1 215 ? -28.437 -0.990 21.118 1.00 86.19 215 VAL A O 1
ATOM 1772 N N . LEU A 1 216 ? -26.890 -2.361 21.985 1.00 86.06 216 LEU A N 1
ATOM 1773 C CA . LEU A 1 216 ? -25.920 -1.302 22.258 1.00 86.06 216 LEU A CA 1
ATOM 1774 C C . LEU A 1 216 ? -25.375 -0.663 20.978 1.00 86.06 216 LEU A C 1
ATOM 1776 O O . LEU A 1 216 ? -25.265 0.558 20.909 1.00 86.06 216 LEU A O 1
ATOM 1780 N N . GLN A 1 217 ? -25.104 -1.445 19.935 1.00 84.81 217 GLN A N 1
ATOM 1781 C CA . GLN A 1 217 ? -24.726 -0.922 18.619 1.00 84.81 217 GLN A CA 1
ATOM 1782 C C . GLN A 1 217 ? -25.774 0.042 18.075 1.00 84.81 217 GLN A C 1
ATOM 1784 O O . GLN A 1 217 ? -25.439 1.129 17.599 1.00 84.81 217 GLN A O 1
ATOM 1789 N N . ARG A 1 218 ? -27.053 -0.326 18.190 1.00 82.94 218 ARG A N 1
ATOM 1790 C CA . ARG A 1 218 ? -28.154 0.556 17.808 1.00 82.94 218 ARG A CA 1
ATOM 1791 C C . ARG A 1 218 ? -28.166 1.828 18.651 1.00 82.94 218 ARG A C 1
ATOM 1793 O O . ARG A 1 218 ? -28.216 2.912 18.081 1.00 82.94 218 ARG A O 1
ATOM 1800 N N . LEU A 1 219 ? -28.040 1.713 19.973 1.00 83.56 219 LEU A N 1
ATOM 1801 C CA . LEU A 1 219 ? -27.996 2.871 20.868 1.00 83.56 219 LEU A CA 1
ATOM 1802 C C . LEU A 1 219 ? -26.841 3.826 20.535 1.00 83.56 219 LEU A C 1
ATOM 1804 O O . LEU A 1 219 ? -27.038 5.037 20.534 1.00 83.56 219 LEU A O 1
ATOM 1808 N N . ALA A 1 220 ? -25.652 3.306 20.219 1.00 81.00 220 ALA A N 1
ATOM 1809 C CA . ALA A 1 220 ? -24.491 4.123 19.857 1.00 81.00 220 ALA A CA 1
ATOM 1810 C C . ALA A 1 220 ? -24.693 4.916 18.555 1.00 81.00 220 ALA A C 1
ATOM 1812 O O . ALA A 1 220 ? -24.149 6.015 18.402 1.00 81.00 220 ALA A O 1
ATOM 1813 N N . ASN A 1 221 ? -25.457 4.345 17.621 1.00 78.88 221 ASN A N 1
ATOM 1814 C CA . ASN A 1 221 ? -25.686 4.897 16.289 1.00 78.88 221 ASN A CA 1
ATOM 1815 C C . ASN A 1 221 ? -26.904 5.828 16.234 1.00 78.88 221 ASN A C 1
ATOM 1817 O O . ASN A 1 221 ? -26.833 6.899 15.635 1.00 78.88 221 ASN A O 1
ATOM 1821 N N . GLU A 1 222 ? -28.012 5.422 16.851 1.00 80.50 222 GLU A N 1
ATOM 1822 C CA . GLU A 1 222 ? -29.316 6.093 16.771 1.00 80.50 222 GLU A CA 1
ATOM 1823 C C . GLU A 1 222 ? -29.588 6.985 17.994 1.00 80.50 222 GLU A C 1
ATOM 1825 O O . GLU A 1 222 ? -30.389 7.912 17.918 1.00 80.50 222 GLU A O 1
ATOM 1830 N N . GLY A 1 223 ? -28.902 6.754 19.119 1.00 72.44 223 GLY A N 1
ATOM 1831 C CA . GLY A 1 223 ? -29.113 7.484 20.375 1.00 72.44 223 GLY A CA 1
ATOM 1832 C C . GLY A 1 223 ? -30.376 7.075 21.141 1.00 72.44 223 GLY A C 1
ATOM 1833 O O . GLY A 1 223 ? -30.605 7.578 22.241 1.00 72.44 223 GLY A O 1
ATOM 1834 N N . GLU A 1 224 ? -31.176 6.156 20.598 1.00 73.31 224 GLU A N 1
ATOM 1835 C CA . GLU A 1 224 ? -32.404 5.639 21.199 1.00 73.31 224 GLU A CA 1
ATOM 1836 C C . GLU A 1 224 ? -32.549 4.122 20.991 1.00 73.31 224 GLU A C 1
ATOM 1838 O O . GLU A 1 224 ? -31.984 3.543 20.063 1.00 73.31 224 GLU A O 1
ATOM 1843 N N . ILE A 1 225 ? -33.295 3.464 21.885 1.00 73.50 225 ILE A N 1
ATOM 1844 C CA . ILE A 1 225 ? -33.673 2.046 21.787 1.00 73.50 225 ILE A CA 1
ATOM 1845 C C . ILE A 1 225 ? -35.193 1.956 21.919 1.00 73.50 225 ILE A C 1
ATOM 1847 O O . ILE A 1 225 ? -35.791 2.615 22.772 1.00 73.50 225 ILE A O 1
ATOM 1851 N N . THR A 1 226 ? -35.819 1.114 21.101 1.00 69.81 226 THR A N 1
ATOM 1852 C CA . THR A 1 226 ? -37.246 0.810 21.202 1.00 69.81 226 THR A CA 1
ATOM 1853 C C . THR A 1 226 ? -37.499 -0.307 22.224 1.00 69.81 226 THR A C 1
ATOM 1855 O O . THR A 1 226 ? -36.789 -1.311 22.260 1.00 69.81 226 THR A O 1
ATOM 1858 N N . LEU A 1 227 ? -38.522 -0.132 23.071 1.00 66.06 227 LEU A N 1
ATOM 1859 C CA . LEU A 1 227 ? -38.855 -1.038 24.186 1.00 66.06 227 LEU A CA 1
ATOM 1860 C C . LEU A 1 227 ? -39.181 -2.476 23.751 1.00 66.06 227 LEU A C 1
ATOM 1862 O O . LEU A 1 227 ? -39.001 -3.399 24.531 1.00 66.06 227 LEU A O 1
ATOM 1866 N N . ASP A 1 228 ? -39.639 -2.680 22.516 1.00 72.06 228 ASP A N 1
ATOM 1867 C CA . ASP A 1 228 ? -39.930 -4.005 21.952 1.00 72.06 228 ASP A CA 1
ATOM 1868 C C . ASP A 1 228 ? -38.681 -4.880 21.771 1.00 72.06 228 ASP A C 1
ATOM 1870 O O . ASP A 1 228 ? -38.803 -6.090 21.601 1.00 72.06 228 ASP A O 1
ATOM 1874 N N . LYS A 1 229 ? -37.493 -4.268 21.809 1.00 65.38 229 LYS A N 1
ATOM 1875 C CA . LYS A 1 229 ? -36.190 -4.933 21.692 1.00 65.38 229 LYS A CA 1
ATOM 1876 C C . LYS A 1 229 ? -35.416 -4.987 23.005 1.00 65.38 229 LYS A C 1
ATOM 1878 O O . LYS A 1 229 ? -34.259 -5.392 23.007 1.00 65.38 229 LYS A O 1
ATOM 1883 N N . LEU A 1 230 ? -36.026 -4.523 24.092 1.00 76.88 230 LEU A N 1
ATOM 1884 C CA . LEU A 1 230 ? -35.430 -4.515 25.417 1.00 76.88 230 LEU A CA 1
ATOM 1885 C C . LEU A 1 230 ? -36.148 -5.569 26.261 1.00 76.88 230 LEU A C 1
ATOM 1887 O O . LEU A 1 230 ? -37.195 -5.292 26.847 1.00 76.88 230 LEU A O 1
ATOM 1891 N N . ASP A 1 231 ? -35.619 -6.789 26.281 1.00 83.19 231 ASP A N 1
ATOM 1892 C CA . ASP A 1 231 ? -36.086 -7.800 27.224 1.00 83.19 231 ASP A CA 1
ATOM 1893 C C . ASP A 1 231 ? -35.394 -7.648 28.594 1.00 83.19 231 ASP A C 1
ATOM 1895 O O . ASP A 1 231 ? -34.449 -6.869 28.764 1.00 83.19 231 ASP A O 1
ATOM 1899 N N . ASP A 1 232 ? -35.891 -8.368 29.603 1.00 83.31 232 ASP A N 1
ATOM 1900 C CA . ASP A 1 232 ? -35.365 -8.275 30.971 1.00 83.31 232 ASP A CA 1
ATOM 1901 C C . ASP A 1 232 ? -33.894 -8.720 31.070 1.00 83.31 232 ASP A C 1
ATOM 1903 O O . ASP A 1 232 ? -33.166 -8.246 31.951 1.00 83.31 232 ASP A O 1
ATOM 1907 N N . ALA A 1 233 ? -33.450 -9.619 30.184 1.00 85.12 233 ALA A N 1
ATOM 1908 C CA . ALA A 1 233 ? -32.084 -10.131 30.163 1.00 85.12 233 ALA A CA 1
ATOM 1909 C C . ALA A 1 233 ? -31.121 -9.064 29.625 1.00 85.12 233 ALA A C 1
ATOM 1911 O O . ALA A 1 233 ? -30.186 -8.681 30.329 1.00 85.12 233 ALA A O 1
ATOM 1912 N N . VAL A 1 234 ? -31.421 -8.495 28.457 1.00 85.00 234 VAL A N 1
ATOM 1913 C CA . VAL A 1 234 ? -30.681 -7.390 27.837 1.00 85.00 234 VAL A CA 1
ATOM 1914 C C . VAL A 1 234 ? -30.658 -6.174 28.757 1.00 85.00 234 VAL A C 1
ATOM 1916 O O . VAL A 1 234 ? -29.600 -5.591 28.997 1.00 85.00 234 VAL A O 1
ATOM 1919 N N . ALA A 1 235 ? -31.799 -5.801 29.345 1.00 83.94 235 ALA A N 1
ATOM 1920 C CA . ALA A 1 235 ? -31.861 -4.692 30.292 1.00 83.94 235 ALA A CA 1
ATOM 1921 C C . ALA A 1 235 ? -30.979 -4.941 31.529 1.00 83.94 235 ALA A C 1
ATOM 1923 O O . ALA A 1 235 ? -30.280 -4.031 31.979 1.00 83.94 235 ALA A O 1
ATOM 1924 N N . SER A 1 236 ? -30.977 -6.165 32.066 1.00 85.00 236 SER A N 1
ATOM 1925 C CA . SER A 1 236 ? -30.139 -6.530 33.215 1.00 85.00 236 SER A CA 1
ATOM 1926 C C . SER A 1 236 ? -28.649 -6.493 32.877 1.00 85.00 236 SER A C 1
ATOM 1928 O O . SER A 1 236 ? -27.870 -5.940 33.655 1.00 85.00 236 SER A O 1
ATOM 1930 N N . GLU A 1 237 ? -28.257 -7.018 31.715 1.00 87.50 237 GLU A N 1
ATOM 1931 C CA . GLU A 1 237 ? -26.879 -6.965 31.216 1.00 87.50 237 GLU A CA 1
ATOM 1932 C C . GLU A 1 237 ? -26.420 -5.510 31.031 1.00 87.50 237 GLU A C 1
ATOM 1934 O O . GLU A 1 237 ? -25.391 -5.112 31.579 1.00 87.50 237 GLU A O 1
ATOM 1939 N N . MET A 1 238 ? -27.221 -4.664 30.377 1.00 85.00 238 MET A N 1
ATOM 1940 C CA . MET A 1 238 ? -26.910 -3.240 30.192 1.00 85.00 238 MET A CA 1
ATOM 1941 C C . MET A 1 238 ? -26.799 -2.474 31.520 1.00 85.00 238 MET A C 1
ATOM 1943 O O . MET A 1 238 ? -25.896 -1.656 31.692 1.00 85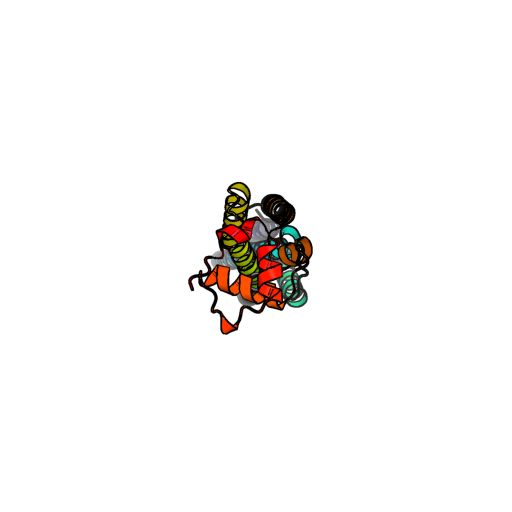.00 238 MET A O 1
ATOM 1947 N N . LEU A 1 239 ? -27.693 -2.733 32.481 1.00 83.81 239 LEU A N 1
ATOM 1948 C CA . LEU A 1 239 ? -27.674 -2.089 33.801 1.00 83.81 239 LEU A CA 1
ATOM 1949 C C . LEU A 1 239 ? -26.540 -2.596 34.703 1.00 83.81 239 LEU A C 1
ATOM 1951 O O . LEU A 1 239 ? -26.209 -1.935 35.695 1.00 83.81 239 LEU A O 1
ATOM 1955 N N . SER A 1 240 ? -25.934 -3.741 34.392 1.00 84.75 240 SER A N 1
ATOM 1956 C CA . SER A 1 240 ? -24.760 -4.239 35.114 1.00 84.75 240 SER A CA 1
ATOM 1957 C C . SER A 1 240 ? -23.511 -3.384 34.854 1.00 84.75 240 SER A C 1
ATOM 1959 O O . SER A 1 240 ? -22.637 -3.302 35.717 1.00 84.75 240 SER A O 1
ATOM 1961 N N . ILE A 1 241 ? -23.473 -2.664 33.728 1.00 84.19 241 ILE A N 1
ATOM 1962 C CA . ILE A 1 241 ? -22.351 -1.820 33.319 1.00 84.19 241 ILE A CA 1
ATOM 1963 C C . ILE A 1 241 ? -22.557 -0.399 33.847 1.00 84.19 241 ILE A C 1
ATOM 1965 O O . ILE A 1 241 ? -23.423 0.345 33.381 1.00 84.19 241 ILE A O 1
ATOM 1969 N N . ASP A 1 242 ? -21.715 0.014 34.795 1.00 81.62 242 ASP A N 1
ATOM 1970 C CA . ASP A 1 242 ? -21.825 1.320 35.458 1.00 81.62 242 ASP A CA 1
ATOM 1971 C C . ASP A 1 242 ? -21.826 2.502 34.474 1.00 81.62 242 ASP A C 1
ATOM 1973 O O . ASP A 1 242 ? -22.569 3.467 34.667 1.00 81.62 242 ASP A O 1
ATOM 1977 N N . ALA A 1 243 ? -21.043 2.415 33.395 1.00 75.00 243 ALA A N 1
ATOM 1978 C CA . ALA A 1 243 ? -20.976 3.455 32.371 1.00 75.00 243 ALA A CA 1
ATOM 1979 C C . ALA A 1 243 ? -22.304 3.636 31.610 1.00 75.00 243 ALA A C 1
ATOM 1981 O O . ALA A 1 243 ? -22.686 4.762 31.292 1.00 75.00 243 ALA A O 1
ATOM 1982 N N . LEU A 1 244 ? -23.051 2.551 31.378 1.00 77.25 244 LEU A N 1
ATOM 1983 C CA . LEU A 1 244 ? -24.298 2.574 30.610 1.00 77.25 244 LEU A CA 1
ATOM 1984 C C . LEU A 1 244 ? -25.501 3.040 31.431 1.00 77.25 244 LEU A C 1
ATOM 1986 O O . LEU A 1 244 ? -26.459 3.568 30.862 1.00 77.25 244 LEU A O 1
ATOM 1990 N N . ARG A 1 245 ? -25.447 2.932 32.766 1.00 73.44 245 ARG A N 1
ATOM 1991 C CA . ARG A 1 245 ? -26.541 3.359 33.662 1.00 73.44 245 ARG A CA 1
ATOM 1992 C C . ARG A 1 245 ? -26.969 4.813 33.459 1.00 73.44 245 ARG A C 1
ATOM 1994 O O . ARG A 1 245 ? -28.128 5.139 33.686 1.00 73.44 245 ARG A O 1
ATOM 2001 N N . ASN A 1 246 ? -26.049 5.679 33.032 1.00 65.31 246 ASN A N 1
ATOM 2002 C CA . ASN A 1 246 ? -26.324 7.098 32.784 1.00 65.31 246 ASN A CA 1
ATOM 2003 C C . ASN A 1 246 ? -26.684 7.411 31.322 1.00 65.31 246 ASN A C 1
ATOM 2005 O O . ASN A 1 246 ? -27.159 8.511 31.034 1.00 65.31 246 ASN A O 1
ATOM 2009 N N . VAL A 1 247 ? -26.446 6.470 30.406 1.00 64.00 247 VAL A N 1
ATOM 2010 C CA . VAL A 1 247 ? -26.692 6.624 28.964 1.00 64.00 247 VAL A CA 1
ATOM 2011 C C . VAL A 1 247 ? -28.076 6.105 28.587 1.00 64.00 247 VAL A C 1
ATOM 2013 O O . VAL A 1 247 ? -28.750 6.691 27.741 1.00 64.00 247 VAL A O 1
ATOM 2016 N N . VAL A 1 248 ? -28.554 5.064 29.271 1.00 60.06 248 VAL A N 1
ATOM 2017 C CA . VAL A 1 248 ? -29.900 4.524 29.068 1.00 60.06 248 VAL A CA 1
ATOM 2018 C C . VAL A 1 248 ? -30.930 5.422 29.762 1.00 60.06 248 VAL A C 1
ATOM 2020 O O . VAL A 1 248 ? -31.234 5.271 30.944 1.00 60.06 248 VAL A O 1
ATOM 2023 N N . LYS A 1 249 ? -31.503 6.376 29.021 1.00 55.84 249 LYS A N 1
ATOM 2024 C CA . LYS A 1 249 ? -32.713 7.092 29.450 1.00 55.84 249 LYS A CA 1
ATOM 2025 C C . LYS A 1 249 ? -33.952 6.289 29.071 1.00 55.84 249 LYS A C 1
ATOM 2027 O O . LYS A 1 249 ? -34.465 6.422 27.964 1.00 55.84 249 LYS A O 1
ATOM 2032 N N . ILE A 1 250 ? -34.465 5.501 30.012 1.00 48.91 250 ILE A N 1
ATOM 2033 C CA . ILE A 1 250 ? -35.794 4.893 29.877 1.00 48.91 250 ILE A CA 1
ATOM 2034 C C . ILE A 1 250 ? -36.828 6.009 30.054 1.00 48.91 250 ILE A C 1
ATOM 2036 O O . ILE A 1 250 ? -37.038 6.500 31.163 1.00 48.91 250 ILE A O 1
ATOM 2040 N N . SER A 1 251 ? -37.436 6.443 28.952 1.00 38.44 251 SER A N 1
ATOM 2041 C CA . SER A 1 251 ? -38.613 7.314 28.993 1.00 38.44 251 SER A CA 1
ATOM 2042 C C . SER A 1 251 ? -39.852 6.425 28.909 1.00 38.44 251 SER A C 1
ATOM 2044 O O . SER A 1 251 ? -40.010 5.702 27.928 1.00 38.44 251 SER A O 1
ATOM 2046 N N . ILE A 1 252 ? -40.666 6.441 29.969 1.00 31.94 252 ILE A N 1
ATOM 2047 C CA . ILE A 1 252 ? -41.931 5.697 30.103 1.00 31.94 252 ILE A CA 1
ATOM 2048 C C . ILE A 1 252 ? -43.082 6.570 29.607 1.00 31.94 252 ILE A C 1
ATOM 2050 O O . ILE A 1 252 ? -43.101 7.764 29.992 1.00 31.94 252 ILE A O 1
#

Foldseek 3Di:
DAPLVVLLVVLLVVLVVVLVVPVPDPCSVVLNVQLVVLSVLLVVLLVLLVVLLLLLVLLVLLQCQQVVDDDPLVVLNVVLVVLNCVLSVDGSVRSNCCSVVVVSVVSSVSSVVSSVSSVVSSVSSVVVLVVVLVVLVVQLVQLQLVCQQQHPDPQVPVLSVQSNCLSVPVSSPSPDDSVVSNVSSVVSVVSNVVVLGGLVSVCVVLVHDPLLSVQSSCCSVVVDGDPVSDDPRSVVSQCVRPSNVVSDDDDD

Radius of gyration: 30.09 Å; chains: 1; bounding box: 80×27×82 Å

pLDDT: mean 86.17, std 11.81, range [31.94, 98.38]